Protein AF-A0A1G9FBC7-F1 (afdb_monomer)

Secondary structure (DSSP, 8-state):
----------------------PPP--------------PPPHHHHHHHHHHHHHHHHHHHHHHHHH-GGGHHHHHHHHHHHT---SS----TT---HHHHHHHHHHHHHHHHTTT-HHHHHHHHHHHHHHS-HHHHHHHHHHHTTSHHHHTTTTHHHHHHHHHS--HHHHHHTTSGGGGGS-HHHHHHHHHHHHHHT--GGG-TTGGG--HHHHHHHHHHHHHHHHTTPPPPHHHHTTSPPPP------

Radius of gyration: 29.56 Å; Cα contacts (8 Å, |Δi|>4): 227; chains: 1; bounding box: 72×78×89 Å

Structure (mmCIF, N/CA/C/O backbone):
data_AF-A0A1G9FBC7-F1
#
_entry.id   AF-A0A1G9FBC7-F1
#
loop_
_atom_site.group_PDB
_atom_site.id
_atom_site.type_symbol
_atom_site.label_atom_id
_atom_site.label_alt_id
_atom_site.label_comp_id
_atom_site.label_asym_id
_atom_site.label_entity_id
_atom_site.label_seq_id
_atom_site.pdbx_PDB_ins_code
_atom_site.Cartn_x
_atom_site.Cartn_y
_atom_site.Cartn_z
_atom_site.occupancy
_atom_site.B_iso_or_equiv
_atom_site.auth_seq_id
_atom_site.auth_comp_id
_atom_site.auth_asym_id
_atom_site.auth_atom_id
_atom_site.pdbx_PDB_model_num
ATOM 1 N N . MET A 1 1 ? 29.800 38.522 14.080 1.00 40.62 1 MET A N 1
ATOM 2 C CA . MET A 1 1 ? 30.103 38.412 12.639 1.00 40.62 1 MET A CA 1
ATOM 3 C C . MET A 1 1 ? 28.811 38.047 11.937 1.00 40.62 1 MET A C 1
ATOM 5 O O . MET A 1 1 ? 28.281 36.990 12.235 1.00 40.62 1 MET A O 1
ATOM 9 N N . ASN A 1 2 ? 28.279 38.935 11.104 1.00 33.28 2 ASN A N 1
ATOM 10 C CA . ASN A 1 2 ? 27.259 38.632 10.099 1.00 33.28 2 ASN A CA 1
ATOM 11 C C . ASN A 1 2 ? 27.366 39.743 9.054 1.00 33.28 2 ASN A C 1
ATOM 13 O O . ASN A 1 2 ? 27.408 40.914 9.431 1.00 33.28 2 ASN A O 1
ATOM 17 N N . ALA A 1 3 ? 27.493 39.382 7.782 1.00 38.38 3 ALA A N 1
ATOM 18 C CA . ALA A 1 3 ? 27.728 40.329 6.702 1.00 38.38 3 ALA A CA 1
ATOM 19 C C . ALA A 1 3 ? 27.022 39.864 5.426 1.00 38.38 3 ALA A C 1
ATOM 21 O O . ALA A 1 3 ? 27.187 38.706 5.053 1.00 38.38 3 ALA A O 1
ATOM 22 N N . SER A 1 4 ? 26.354 40.820 4.764 1.00 41.75 4 SER A N 1
ATOM 23 C CA . SER A 1 4 ? 26.041 40.829 3.322 1.00 41.75 4 SER A CA 1
ATOM 24 C C . SER A 1 4 ? 25.030 39.783 2.806 1.00 41.75 4 SER A C 1
ATOM 26 O O . SER A 1 4 ? 24.931 38.691 3.344 1.00 41.75 4 SER A O 1
ATOM 28 N N . ALA A 1 5 ? 24.261 39.997 1.732 1.00 41.78 5 ALA A N 1
ATOM 29 C CA . ALA A 1 5 ? 23.766 41.198 1.027 1.00 41.78 5 ALA A CA 1
ATOM 30 C C . ALA A 1 5 ? 22.577 40.725 0.123 1.00 41.78 5 ALA A C 1
ATOM 32 O O . ALA A 1 5 ? 22.203 39.557 0.210 1.00 41.78 5 ALA A O 1
ATOM 33 N N . GLU A 1 6 ? 21.894 41.492 -0.734 1.00 35.97 6 GLU A N 1
ATOM 34 C CA . GLU A 1 6 ? 22.000 42.894 -1.177 1.00 35.97 6 GLU A CA 1
ATOM 35 C C . GLU A 1 6 ? 20.603 43.398 -1.627 1.00 35.97 6 GLU A C 1
ATOM 37 O O . GLU A 1 6 ? 19.647 42.622 -1.641 1.00 35.97 6 GLU A O 1
ATOM 42 N N . GLY A 1 7 ? 20.462 44.666 -2.034 1.00 32.12 7 GLY A N 1
ATOM 43 C CA . GLY A 1 7 ? 19.240 45.153 -2.690 1.00 32.12 7 GLY A CA 1
ATOM 44 C C . GLY A 1 7 ? 19.325 46.618 -3.115 1.00 32.12 7 GLY A C 1
ATOM 45 O O . GLY A 1 7 ? 19.286 47.502 -2.263 1.00 32.12 7 GLY A O 1
ATOM 46 N N . ASP A 1 8 ? 19.430 46.881 -4.421 1.00 36.41 8 ASP A N 1
ATOM 47 C CA . ASP A 1 8 ? 19.524 48.237 -4.978 1.00 36.41 8 ASP A CA 1
ATOM 48 C C . ASP A 1 8 ? 18.866 48.337 -6.376 1.00 36.41 8 ASP A C 1
ATOM 50 O O . ASP A 1 8 ? 18.851 47.374 -7.140 1.00 36.41 8 ASP A O 1
ATOM 54 N N . ARG A 1 9 ? 18.418 49.559 -6.703 1.00 39.16 9 ARG A N 1
ATOM 55 C CA . ARG A 1 9 ? 17.946 50.104 -8.003 1.00 39.16 9 ARG A CA 1
ATOM 56 C C . ARG A 1 9 ? 16.534 49.696 -8.447 1.00 39.16 9 ARG A C 1
ATOM 58 O O . ARG A 1 9 ? 16.302 48.586 -8.900 1.00 39.16 9 ARG A O 1
ATOM 65 N N . VAL A 1 10 ? 15.505 50.526 -8.224 1.00 37.66 10 VAL A N 1
ATOM 66 C CA . VAL A 1 10 ? 15.235 51.901 -8.739 1.00 37.66 10 VAL A CA 1
ATOM 67 C C . VAL A 1 10 ? 14.849 51.896 -10.219 1.00 37.66 10 VAL A C 1
ATOM 69 O O . VAL A 1 10 ? 15.674 51.640 -11.090 1.00 37.66 10 VAL A O 1
ATOM 72 N N . GLY A 1 11 ? 13.588 52.245 -10.491 1.00 35.38 11 GLY A N 1
ATOM 73 C CA . GLY A 1 11 ? 13.095 52.554 -11.832 1.00 35.38 11 GLY A CA 1
ATOM 74 C C . GLY A 1 11 ? 13.129 54.055 -12.137 1.00 35.38 11 GLY A C 1
ATOM 75 O O . GLY A 1 11 ? 13.204 54.887 -11.232 1.00 35.38 11 GLY A O 1
ATOM 76 N N . HIS A 1 12 ? 13.013 54.401 -13.418 1.00 34.94 12 HIS A N 1
ATOM 77 C CA . HIS A 1 12 ? 12.708 55.758 -13.868 1.00 34.94 12 HIS A CA 1
ATOM 78 C C . HIS A 1 12 ? 11.863 55.709 -15.148 1.00 34.94 12 HIS A C 1
ATOM 80 O O . HIS A 1 12 ? 12.021 54.799 -15.961 1.00 34.94 12 HIS A O 1
ATOM 86 N N . LEU A 1 13 ? 10.948 56.667 -15.287 1.00 34.72 13 LEU A N 1
ATOM 87 C CA . LEU A 1 13 ? 9.962 56.778 -16.365 1.00 34.72 13 LEU A CA 1
ATOM 88 C C . LEU A 1 13 ? 10.255 58.006 -17.242 1.00 34.72 13 LEU A C 1
ATOM 90 O O . LEU A 1 13 ? 10.944 58.925 -16.810 1.00 34.72 13 LEU A O 1
ATOM 94 N N . ASP A 1 14 ? 9.647 58.004 -18.430 1.00 35.38 14 ASP A N 1
ATOM 95 C CA . ASP A 1 14 ? 9.520 59.100 -19.401 1.00 35.38 14 ASP A CA 1
ATOM 96 C C . ASP A 1 14 ? 10.779 59.678 -20.076 1.00 35.38 14 ASP A C 1
ATOM 98 O O . ASP A 1 14 ? 11.642 60.307 -19.462 1.00 35.38 14 ASP A O 1
ATOM 102 N N . LYS A 1 15 ? 10.746 59.669 -21.420 1.00 36.00 15 LYS A N 1
ATOM 103 C CA . LYS A 1 15 ? 10.344 60.875 -22.175 1.00 36.00 15 LYS A CA 1
ATOM 104 C C . LYS A 1 15 ? 9.936 60.586 -23.626 1.00 36.00 15 LYS A C 1
ATOM 106 O O . LYS A 1 15 ? 10.375 59.613 -24.228 1.00 36.00 15 LYS A O 1
ATOM 111 N N . LEU A 1 16 ? 9.080 61.467 -24.147 1.00 35.88 16 LEU A N 1
ATOM 112 C CA . LEU A 1 16 ? 8.529 61.492 -25.507 1.00 35.88 16 LEU A CA 1
ATOM 113 C C . LEU A 1 16 ? 9.296 62.487 -26.396 1.00 35.88 16 LEU A C 1
ATOM 115 O O . LEU A 1 16 ? 9.618 63.568 -25.910 1.00 35.88 16 LEU A O 1
ATOM 119 N N . ASP A 1 17 ? 9.517 62.133 -27.668 1.00 34.03 17 ASP A N 1
ATOM 120 C CA . ASP A 1 17 ? 9.469 62.976 -28.893 1.00 34.03 17 ASP A CA 1
ATOM 121 C C . ASP A 1 17 ? 10.080 62.182 -30.082 1.00 34.03 17 ASP A C 1
ATOM 123 O O . ASP A 1 17 ? 10.886 61.286 -29.843 1.00 34.03 17 ASP A O 1
ATOM 127 N N . THR A 1 18 ? 9.880 62.458 -31.381 1.00 33.94 18 THR A N 1
ATOM 128 C CA . THR A 1 18 ? 8.742 62.955 -32.199 1.00 33.94 18 THR A CA 1
ATOM 129 C C . THR A 1 18 ? 9.195 62.928 -33.681 1.00 33.94 18 THR A C 1
ATOM 131 O O . THR A 1 18 ? 10.368 63.180 -33.949 1.00 33.94 18 THR A O 1
ATOM 134 N N . THR A 1 19 ? 8.282 62.702 -34.649 1.00 34.59 19 THR A N 1
ATOM 135 C CA . THR A 1 19 ? 8.474 62.790 -36.138 1.00 34.59 19 THR A CA 1
ATOM 136 C C . THR A 1 19 ? 9.458 61.789 -36.806 1.00 34.59 19 THR A C 1
ATOM 138 O O . THR A 1 19 ? 10.370 61.308 -36.151 1.00 34.59 19 THR A O 1
ATOM 141 N N . LEU A 1 20 ? 9.352 61.385 -38.091 1.00 39.25 20 LEU A N 1
ATOM 142 C CA . LEU A 1 20 ? 8.603 61.870 -39.281 1.00 39.25 20 LEU A CA 1
ATOM 143 C C . LEU A 1 20 ? 8.477 60.744 -40.362 1.00 39.25 20 LEU A C 1
ATOM 145 O O . LEU A 1 20 ? 9.357 59.893 -40.401 1.00 39.25 20 LEU A O 1
ATOM 149 N N . ASP A 1 21 ? 7.482 60.836 -41.274 1.00 33.25 21 ASP A N 1
ATOM 150 C CA . ASP A 1 21 ? 7.434 60.264 -42.664 1.00 33.25 21 ASP A CA 1
ATOM 151 C C . ASP A 1 21 ? 7.473 58.709 -42.873 1.00 33.25 21 ASP A C 1
ATOM 153 O O . ASP A 1 21 ? 8.050 57.994 -42.066 1.00 33.25 21 ASP A O 1
ATOM 157 N N . THR A 1 22 ? 6.902 58.025 -43.892 1.00 45.22 22 THR A N 1
ATOM 158 C CA . THR A 1 22 ? 6.031 58.287 -45.083 1.00 45.22 22 THR A CA 1
ATOM 159 C C . THR A 1 22 ? 5.280 56.959 -45.429 1.00 45.22 22 THR A C 1
ATOM 161 O O . THR A 1 22 ? 5.829 55.894 -45.135 1.00 45.22 22 THR A O 1
ATOM 164 N N . PRO A 1 23 ? 4.077 56.918 -46.057 1.00 56.78 23 PRO A N 1
ATOM 165 C CA . PRO A 1 23 ? 3.359 55.650 -46.325 1.00 56.78 23 PRO A CA 1
ATOM 166 C C . PRO A 1 23 ? 3.642 54.989 -47.702 1.00 56.78 23 PRO A C 1
ATOM 168 O O . PRO A 1 23 ? 3.889 55.697 -48.679 1.00 56.78 23 PRO A O 1
ATOM 171 N N . PRO A 1 24 ? 3.492 53.650 -47.836 1.00 55.25 24 PRO A N 1
ATOM 172 C CA . PRO A 1 24 ? 3.379 52.941 -49.119 1.00 55.25 24 PRO A CA 1
ATOM 173 C C . PRO A 1 24 ? 1.914 52.564 -49.486 1.00 55.25 24 PRO A C 1
ATOM 175 O O . PRO A 1 24 ? 1.029 52.622 -48.630 1.00 55.25 24 PRO A O 1
ATOM 178 N N . PRO A 1 25 ? 1.622 52.207 -50.757 1.00 49.50 25 PRO A N 1
ATOM 179 C CA . PRO A 1 25 ? 0.270 52.306 -51.322 1.00 49.50 25 PRO A CA 1
ATOM 180 C C . PRO A 1 25 ? -0.593 51.033 -51.263 1.00 49.50 25 PRO A C 1
ATOM 182 O O . PRO A 1 25 ? -0.113 49.906 -51.163 1.00 49.50 25 PRO A O 1
ATOM 185 N N . SER A 1 26 ? -1.899 51.241 -51.454 1.00 48.34 26 SER A N 1
ATOM 186 C CA . SER A 1 26 ? -2.920 50.209 -51.657 1.00 48.34 26 SER A CA 1
ATOM 187 C C . SER A 1 26 ? -2.633 49.323 -52.878 1.00 48.34 26 SER A C 1
ATOM 189 O O . SER A 1 26 ? -2.701 49.787 -54.016 1.00 48.34 26 SER A O 1
ATOM 191 N N . GLY A 1 27 ? -2.395 48.030 -52.650 1.00 38.75 27 GLY A N 1
ATOM 192 C CA . GLY A 1 27 ? -2.294 47.007 -53.695 1.00 38.75 27 GLY A CA 1
ATOM 193 C C . GLY A 1 27 ? -3.449 46.010 -53.618 1.00 38.75 27 GLY A C 1
ATOM 194 O O . GLY A 1 27 ? -3.417 45.083 -52.813 1.00 38.75 27 GLY A O 1
ATOM 195 N N . SER A 1 28 ? -4.470 46.171 -54.462 1.00 47.16 28 SER A N 1
ATOM 196 C CA . SER A 1 28 ? -5.548 45.186 -54.603 1.00 47.16 28 SER A CA 1
ATOM 197 C C . SER A 1 28 ? -5.071 43.983 -55.425 1.00 47.16 28 SER A C 1
ATOM 199 O O . SER A 1 28 ? -4.958 44.075 -56.647 1.00 47.16 28 SER A O 1
ATOM 201 N N . GLY A 1 29 ? -4.820 42.853 -54.765 1.00 38.16 29 GLY A N 1
ATOM 202 C CA . GLY A 1 29 ? -4.437 41.594 -55.406 1.00 38.16 29 GLY A CA 1
ATOM 203 C C . GLY A 1 29 ? -5.243 40.430 -54.848 1.00 38.16 29 GLY A C 1
ATOM 204 O O . GLY A 1 29 ? -4.853 39.821 -53.856 1.00 38.16 29 GLY A O 1
ATOM 205 N N . GLY A 1 30 ? -6.378 40.118 -55.474 1.00 45.19 30 GLY A N 1
ATOM 206 C CA . GLY A 1 30 ? -7.146 38.926 -55.129 1.00 45.19 30 GLY A CA 1
ATOM 207 C C . GLY A 1 30 ? -6.404 37.666 -55.570 1.00 45.19 30 GLY A C 1
ATOM 208 O O . GLY A 1 30 ? -6.184 37.471 -56.761 1.00 45.19 30 GLY A O 1
ATOM 209 N N . SER A 1 31 ? -6.054 36.798 -54.622 1.00 39.81 31 SER A N 1
ATOM 210 C CA . SER A 1 31 ? -5.631 35.428 -54.911 1.00 39.81 31 SER A CA 1
ATOM 211 C C . SER A 1 31 ? -6.227 34.493 -53.867 1.00 39.81 31 SER A C 1
ATOM 213 O O . SER A 1 31 ? -5.876 34.536 -52.688 1.00 39.81 31 SER A O 1
ATOM 215 N N . THR A 1 32 ? -7.186 33.676 -54.296 1.00 45.44 32 THR A N 1
ATOM 216 C CA . THR A 1 32 ? -7.881 32.696 -53.459 1.00 45.44 32 THR A CA 1
ATOM 217 C C . THR A 1 32 ? -6.968 31.507 -53.169 1.00 45.44 32 THR A C 1
ATOM 219 O O . THR A 1 32 ? -7.088 30.451 -53.791 1.00 45.44 32 THR A O 1
ATOM 222 N N . SER A 1 33 ? -6.051 31.670 -52.215 1.00 40.66 33 SER A N 1
ATOM 223 C CA . SER A 1 33 ? -5.324 30.542 -51.633 1.00 40.66 33 SER A CA 1
ATOM 224 C C . SER A 1 33 ? -6.249 29.808 -50.667 1.00 40.66 33 SER A C 1
ATOM 226 O O . SER A 1 33 ? -6.441 30.226 -49.524 1.00 40.66 33 SER A O 1
ATOM 228 N N . ASN A 1 34 ? -6.863 28.727 -51.147 1.00 43.75 34 ASN A N 1
ATOM 229 C CA . ASN A 1 34 ? -7.723 27.864 -50.345 1.00 43.75 34 ASN A CA 1
ATOM 230 C C . ASN A 1 34 ? -6.852 26.956 -49.459 1.00 43.75 34 ASN A C 1
ATOM 232 O O . ASN A 1 34 ? -6.718 25.758 -49.707 1.00 43.75 34 ASN A O 1
ATOM 236 N N . ALA A 1 35 ? -6.194 27.553 -48.462 1.00 42.38 35 ALA A N 1
ATOM 237 C CA . ALA A 1 35 ? -5.466 26.809 -47.446 1.00 42.38 35 ALA A CA 1
ATOM 238 C C . ALA A 1 35 ? -6.453 25.895 -46.697 1.00 42.38 35 ALA A C 1
ATOM 240 O O . ALA A 1 35 ? -7.538 26.359 -46.330 1.00 42.38 35 ALA A O 1
ATOM 241 N N . PRO A 1 36 ? -6.116 24.617 -46.442 1.00 43.31 36 PRO A N 1
ATOM 242 C CA . PRO A 1 36 ? -6.967 23.772 -45.624 1.00 43.31 36 PRO A CA 1
ATOM 243 C C . PRO A 1 36 ? -7.022 24.386 -44.226 1.00 43.31 36 PRO A C 1
ATOM 245 O O . PRO A 1 36 ? -6.015 24.430 -43.518 1.00 43.31 36 PRO A O 1
ATOM 248 N N . VAL A 1 37 ? -8.199 24.877 -43.832 1.00 46.31 37 VAL A N 1
ATOM 249 C CA . VAL A 1 37 ? -8.453 25.310 -42.457 1.00 46.31 37 VAL A CA 1
ATOM 250 C C . VAL A 1 37 ? -8.306 24.069 -41.588 1.00 46.31 37 VAL A C 1
ATOM 252 O O . VAL A 1 37 ? -9.208 23.233 -41.528 1.00 46.31 37 VAL A O 1
ATOM 255 N N . GLY A 1 38 ? -7.131 23.925 -40.972 1.00 46.47 38 GLY A N 1
ATOM 256 C CA . GLY A 1 38 ? -6.816 22.820 -40.082 1.00 46.47 38 GLY A CA 1
ATOM 257 C C . GLY A 1 38 ? -7.845 22.797 -38.966 1.00 46.47 38 GLY A C 1
ATOM 258 O O . GLY A 1 38 ? -7.833 23.661 -38.089 1.00 46.47 38 GLY A O 1
ATOM 259 N N . ARG A 1 39 ? -8.774 21.840 -39.036 1.00 55.78 39 ARG A N 1
ATOM 260 C CA . ARG A 1 39 ? -9.821 21.667 -38.036 1.00 55.78 39 ARG A CA 1
ATOM 261 C C . ARG A 1 39 ? -9.126 21.394 -36.710 1.00 55.78 39 ARG A C 1
ATOM 263 O O . ARG A 1 39 ? -8.554 20.325 -36.531 1.00 55.78 39 ARG A O 1
ATOM 270 N N . ALA A 1 40 ? -9.151 22.370 -35.805 1.00 59.09 40 ALA A N 1
ATOM 271 C CA . ALA A 1 40 ? -8.636 22.175 -34.461 1.00 59.09 40 ALA A CA 1
ATOM 272 C C . ALA A 1 40 ? -9.362 20.968 -33.855 1.00 59.09 40 ALA A C 1
ATOM 274 O O . ALA A 1 40 ? -10.595 20.966 -33.795 1.00 59.09 40 ALA A O 1
ATOM 275 N N . ALA A 1 41 ? -8.593 19.950 -33.460 1.00 63.91 41 ALA A N 1
ATOM 276 C CA . ALA A 1 41 ? -9.125 18.715 -32.898 1.00 63.91 41 ALA A CA 1
ATOM 277 C C . ALA A 1 41 ? -10.115 19.020 -31.763 1.00 63.91 41 ALA A C 1
ATOM 279 O O . ALA A 1 41 ? -9.970 20.017 -31.040 1.00 63.91 41 ALA A O 1
ATOM 280 N N . SER A 1 42 ? -11.135 18.186 -31.593 1.00 74.56 42 SER A N 1
ATOM 281 C CA . SER A 1 42 ? -12.060 18.355 -30.470 1.00 74.56 42 SER A CA 1
ATOM 282 C C . SER A 1 42 ? -11.340 18.153 -29.126 1.00 74.56 42 SER A C 1
ATOM 284 O O . SER A 1 42 ? -10.236 17.609 -29.065 1.00 74.56 42 SER A O 1
ATOM 286 N N . ALA A 1 43 ? -11.934 18.613 -28.019 1.00 68.31 43 ALA A N 1
ATOM 287 C CA . ALA A 1 43 ? -11.346 18.378 -26.698 1.00 68.31 43 ALA A CA 1
ATOM 288 C C . ALA A 1 43 ? -11.223 16.872 -26.398 1.00 68.31 43 ALA A C 1
ATOM 290 O O . ALA A 1 43 ? -10.177 16.444 -25.922 1.00 68.31 43 ALA A O 1
ATOM 291 N N . SER A 1 44 ? -12.236 16.081 -26.766 1.00 65.50 44 SER A N 1
ATOM 292 C CA . SER A 1 44 ? -12.226 14.619 -26.652 1.00 65.50 44 SER A CA 1
ATOM 293 C C . SER A 1 44 ? -11.123 13.980 -27.497 1.00 65.50 44 SER A C 1
ATOM 295 O O . SER A 1 44 ? -10.349 13.188 -26.983 1.00 65.50 44 SER A O 1
ATOM 297 N N . GLU A 1 45 ? -10.985 14.393 -28.758 1.00 64.81 45 GLU A N 1
ATOM 298 C CA . GLU A 1 45 ? -9.964 13.893 -29.694 1.00 64.81 45 GLU A CA 1
ATOM 299 C C . GLU A 1 45 ? -8.533 14.216 -29.230 1.00 64.81 45 GLU A C 1
ATOM 301 O O . GLU A 1 45 ? -7.634 13.396 -29.395 1.00 64.81 45 GLU A O 1
ATOM 306 N N . ARG A 1 46 ? -8.311 15.372 -28.580 1.00 64.19 46 ARG A N 1
ATOM 307 C CA . ARG A 1 46 ? -7.030 15.676 -27.915 1.00 64.19 46 ARG A CA 1
ATOM 308 C C . ARG A 1 46 ? -6.775 14.795 -26.694 1.00 64.19 46 ARG A C 1
ATOM 310 O O . ARG A 1 46 ? -5.653 14.334 -26.534 1.00 64.19 46 ARG A O 1
ATOM 317 N N . VAL A 1 47 ? -7.780 14.575 -25.845 1.00 70.56 47 VAL A N 1
ATOM 318 C CA . VAL A 1 47 ? -7.645 13.695 -24.669 1.00 70.56 47 VAL A CA 1
ATOM 319 C C . VAL A 1 47 ? -7.330 12.268 -25.113 1.00 70.56 47 VAL A C 1
ATOM 321 O O . VAL A 1 47 ? -6.354 11.697 -24.648 1.00 70.56 47 VAL A O 1
ATOM 324 N N . GLU A 1 48 ? -8.078 11.737 -26.079 1.00 68.81 48 GLU A N 1
ATOM 325 C CA . GLU A 1 48 ? -7.884 10.397 -26.640 1.00 68.81 48 GLU A CA 1
ATOM 326 C C . GLU A 1 48 ? -6.513 10.248 -27.325 1.00 68.81 48 GLU A C 1
ATOM 328 O O . GLU A 1 48 ? -5.813 9.262 -27.102 1.00 68.81 48 GLU A O 1
ATOM 333 N N . THR A 1 49 ? -6.069 11.262 -28.082 1.00 64.94 49 THR A N 1
ATOM 334 C CA . THR A 1 49 ? -4.722 11.276 -28.688 1.00 64.94 49 THR A CA 1
ATOM 335 C C . THR A 1 49 ? -3.617 11.289 -27.632 1.00 64.94 49 THR A C 1
ATOM 337 O O . THR A 1 49 ? -2.632 10.567 -27.791 1.00 64.94 49 THR A O 1
ATOM 340 N N . ASN A 1 50 ? -3.774 12.075 -26.561 1.00 76.75 50 ASN A N 1
ATOM 341 C CA . ASN A 1 50 ? -2.816 12.102 -25.457 1.00 76.75 50 ASN A CA 1
ATOM 342 C C . ASN A 1 50 ? -2.771 10.741 -24.759 1.00 76.75 50 ASN A C 1
ATOM 344 O O . ASN A 1 50 ? -1.707 10.143 -24.724 1.00 76.75 50 ASN A O 1
ATOM 348 N N . THR A 1 51 ? -3.913 10.173 -24.353 1.00 81.06 51 THR A N 1
ATOM 349 C CA . THR A 1 51 ? -3.962 8.853 -23.701 1.00 81.06 51 THR A CA 1
ATOM 350 C C . THR A 1 51 ? -3.297 7.754 -24.540 1.00 81.06 51 THR A C 1
ATOM 352 O O . THR A 1 51 ? -2.580 6.921 -23.997 1.00 81.06 51 THR A O 1
ATOM 355 N N . VAL A 1 52 ? -3.455 7.765 -25.869 1.00 78.25 52 VAL A N 1
ATOM 356 C CA . VAL A 1 52 ? -2.769 6.810 -26.764 1.00 78.25 52 VAL A CA 1
ATOM 357 C C . VAL A 1 52 ? -1.253 7.063 -26.858 1.00 78.25 52 VAL A C 1
ATOM 359 O O . VAL A 1 52 ? -0.488 6.121 -27.067 1.00 78.25 52 VAL A O 1
ATOM 362 N N . ALA A 1 53 ? -0.792 8.309 -26.729 1.00 79.31 53 ALA A N 1
ATOM 363 C CA . ALA A 1 53 ? 0.634 8.639 -26.685 1.00 79.31 53 ALA A CA 1
ATOM 364 C C . ALA A 1 53 ? 1.268 8.296 -25.323 1.00 79.31 53 ALA A C 1
ATOM 366 O O . ALA A 1 53 ? 2.372 7.747 -25.285 1.00 79.31 53 ALA A O 1
ATOM 367 N N . ASP A 1 54 ? 0.545 8.558 -24.236 1.00 90.44 54 ASP A N 1
ATOM 368 C CA . ASP A 1 54 ? 0.909 8.249 -22.853 1.00 90.44 54 ASP A C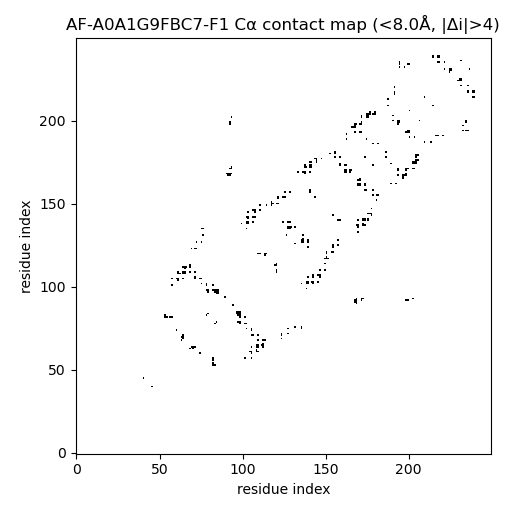A 1
ATOM 369 C C . ASP A 1 54 ? 1.068 6.728 -22.676 1.00 90.44 54 ASP A C 1
ATOM 371 O O . ASP A 1 54 ? 2.098 6.258 -22.190 1.00 90.44 54 ASP A O 1
ATOM 375 N N . GLU A 1 55 ? 0.111 5.946 -23.188 1.00 92.31 55 GLU A N 1
ATOM 376 C CA . GLU A 1 55 ? 0.127 4.477 -23.165 1.00 92.31 55 GLU A CA 1
ATOM 377 C C . GLU A 1 55 ? 1.326 3.895 -23.934 1.00 92.31 55 GLU A C 1
ATOM 379 O O . GLU A 1 55 ? 2.083 3.091 -23.393 1.00 92.31 55 GLU A O 1
ATOM 384 N N . ARG A 1 56 ? 1.593 4.372 -25.161 1.00 93.88 56 ARG A N 1
ATOM 385 C CA . ARG A 1 56 ? 2.782 3.955 -25.937 1.00 93.88 56 ARG A CA 1
ATOM 386 C C . ARG A 1 56 ? 4.099 4.329 -25.257 1.00 93.88 56 ARG A C 1
ATOM 388 O O . ARG A 1 56 ? 5.102 3.639 -25.433 1.00 93.88 56 ARG A O 1
ATOM 395 N N . THR A 1 57 ? 4.115 5.441 -24.524 1.00 95.50 57 THR A N 1
ATOM 396 C CA . THR A 1 57 ? 5.289 5.880 -23.760 1.00 95.50 57 THR A CA 1
ATOM 397 C C . THR A 1 57 ? 5.522 4.954 -22.570 1.00 95.50 57 THR A C 1
ATOM 399 O O . THR A 1 57 ? 6.662 4.557 -22.325 1.00 95.50 57 THR A O 1
ATOM 402 N N . LEU A 1 58 ? 4.451 4.544 -21.886 1.00 96.94 58 LEU A N 1
ATOM 403 C CA . LEU A 1 58 ? 4.504 3.566 -20.805 1.00 96.94 58 LEU A CA 1
ATOM 404 C C . LEU A 1 58 ? 4.959 2.186 -21.296 1.00 96.94 58 LEU A C 1
ATOM 406 O O . LEU A 1 58 ? 5.873 1.619 -20.704 1.00 96.94 58 LEU A O 1
ATOM 410 N N . ASP A 1 59 ? 4.415 1.689 -22.411 1.00 98.06 59 ASP A N 1
ATOM 411 C CA . ASP A 1 59 ? 4.859 0.434 -23.040 1.00 98.06 59 ASP A CA 1
ATOM 412 C C . ASP A 1 59 ? 6.369 0.447 -23.327 1.00 98.06 59 ASP A C 1
ATOM 414 O O . ASP A 1 59 ? 7.086 -0.503 -23.002 1.00 98.06 59 ASP A O 1
ATOM 418 N N . ALA A 1 60 ? 6.877 1.551 -23.886 1.00 98.00 60 ALA A N 1
ATOM 419 C CA . ALA A 1 60 ? 8.300 1.716 -24.168 1.00 98.00 60 ALA A CA 1
ATOM 420 C C . ALA A 1 60 ? 9.161 1.753 -22.892 1.00 98.00 60 ALA A C 1
ATOM 422 O O . ALA A 1 60 ? 10.280 1.245 -22.900 1.00 98.00 60 ALA A O 1
ATOM 423 N N . TRP A 1 61 ? 8.660 2.331 -21.794 1.00 98.38 61 TRP A N 1
ATOM 424 C CA . TRP A 1 61 ? 9.359 2.346 -20.504 1.00 98.38 61 TRP A CA 1
ATOM 425 C C . TRP A 1 61 ? 9.356 0.974 -19.824 1.00 98.38 61 TRP A C 1
ATOM 427 O O . TRP A 1 61 ? 10.377 0.592 -19.256 1.00 98.38 61 TRP A O 1
ATOM 437 N N . CYS A 1 62 ? 8.255 0.220 -19.904 1.00 98.69 62 CYS A N 1
ATOM 438 C CA . CYS A 1 62 ? 8.197 -1.170 -19.444 1.00 98.69 62 CYS A CA 1
ATOM 439 C C . CYS A 1 62 ? 9.234 -2.026 -20.188 1.00 98.69 62 CYS A C 1
ATOM 441 O O . CYS A 1 62 ? 10.078 -2.638 -19.541 1.00 98.69 62 CYS A O 1
ATOM 443 N N . ALA A 1 63 ? 9.267 -1.963 -21.524 1.00 98.62 63 ALA A N 1
ATOM 444 C CA . ALA A 1 63 ? 10.258 -2.678 -22.333 1.00 98.62 63 ALA A CA 1
ATOM 445 C C . ALA A 1 63 ? 11.715 -2.239 -22.049 1.00 98.62 63 ALA A C 1
ATOM 447 O O . ALA A 1 63 ? 12.637 -3.052 -22.119 1.00 98.62 63 ALA A O 1
ATOM 448 N N . GLU A 1 64 ? 11.948 -0.964 -21.708 1.00 98.44 64 GLU A N 1
ATOM 449 C CA . GLU A 1 64 ? 13.274 -0.477 -21.295 1.00 98.44 64 GLU A CA 1
ATOM 450 C C . GLU A 1 64 ? 13.714 -1.081 -19.948 1.00 98.44 64 GLU A C 1
ATOM 452 O O . GLU A 1 64 ? 14.882 -1.429 -19.795 1.00 98.44 64 GLU A O 1
ATOM 457 N N . ILE A 1 65 ? 12.792 -1.234 -18.991 1.00 98.81 65 ILE A N 1
ATOM 458 C CA . ILE A 1 65 ? 13.048 -1.850 -17.675 1.00 98.81 65 ILE A CA 1
ATOM 459 C C . ILE A 1 65 ? 13.225 -3.369 -17.798 1.00 98.81 65 ILE A C 1
ATOM 461 O O . ILE A 1 65 ? 14.093 -3.934 -17.141 1.00 98.81 65 ILE A O 1
ATOM 465 N N . GLU A 1 66 ? 12.453 -4.024 -18.667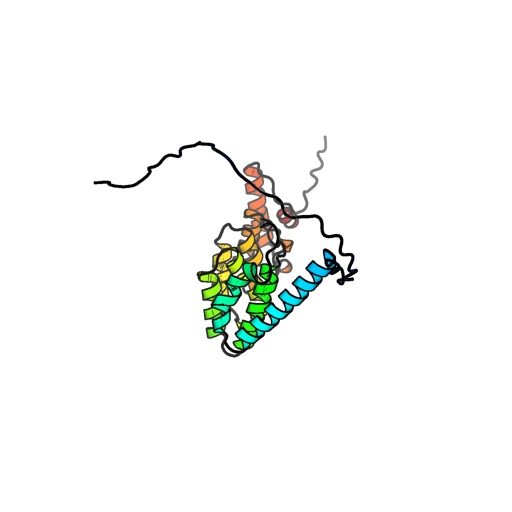 1.00 98.50 66 GLU A N 1
ATOM 466 C CA . GLU A 1 66 ? 12.606 -5.450 -18.986 1.00 98.50 66 GLU A CA 1
ATOM 467 C C . GLU A 1 66 ? 13.988 -5.773 -19.574 1.00 98.50 66 GLU A C 1
ATOM 469 O O . GLU A 1 66 ? 14.550 -6.829 -19.288 1.00 98.50 66 GLU A O 1
ATOM 474 N N . ALA A 1 67 ? 14.559 -4.855 -20.362 1.00 98.31 67 ALA A N 1
ATOM 475 C CA . ALA A 1 67 ? 15.905 -4.991 -20.917 1.00 98.31 67 ALA A CA 1
ATOM 476 C C . ALA A 1 67 ? 17.025 -4.536 -19.958 1.00 98.31 67 ALA A C 1
ATOM 478 O O . ALA A 1 67 ? 18.127 -5.080 -20.008 1.00 98.31 67 ALA A O 1
ATOM 479 N N . GLU A 1 68 ? 16.772 -3.529 -19.117 1.00 98.50 68 GLU A N 1
ATOM 480 C CA . GLU A 1 68 ? 17.733 -2.942 -18.175 1.00 98.50 68 GLU A CA 1
ATOM 481 C C . GLU A 1 68 ? 17.005 -2.533 -16.873 1.00 98.50 68 GLU A C 1
ATOM 483 O O . GLU A 1 68 ? 16.532 -1.395 -16.753 1.00 98.50 68 GLU A O 1
ATOM 488 N N . PRO A 1 69 ? 16.920 -3.430 -15.868 1.00 98.50 69 PRO A N 1
ATOM 489 C CA . PRO A 1 69 ? 16.124 -3.223 -14.653 1.00 98.50 69 PRO A CA 1
ATOM 490 C C . PRO A 1 69 ? 16.413 -1.908 -13.924 1.00 98.50 69 PRO A C 1
ATOM 492 O O . PRO A 1 69 ? 15.496 -1.248 -13.433 1.00 98.50 69 PRO A O 1
ATOM 495 N N . THR A 1 70 ? 17.674 -1.459 -13.931 1.00 98.25 70 THR A N 1
ATOM 496 C CA . THR A 1 70 ? 18.120 -0.228 -13.254 1.00 98.25 70 THR A CA 1
ATOM 497 C C . THR A 1 70 ? 17.442 1.048 -13.774 1.00 98.25 70 THR A C 1
ATOM 499 O O . THR A 1 70 ? 17.462 2.084 -13.101 1.00 98.25 70 THR A O 1
ATOM 502 N N . ARG A 1 71 ? 16.777 1.000 -14.938 1.00 98.56 71 ARG A N 1
ATOM 503 C CA . ARG A 1 71 ? 16.001 2.121 -15.497 1.00 98.56 71 ARG A CA 1
ATOM 504 C C . ARG A 1 71 ? 14.808 2.513 -14.640 1.00 98.56 71 ARG A C 1
ATOM 506 O O . ARG A 1 71 ? 14.439 3.696 -14.654 1.00 98.56 71 ARG A O 1
ATOM 513 N N . ILE A 1 72 ? 14.274 1.590 -13.833 1.00 98.69 72 ILE A N 1
ATOM 514 C CA . ILE A 1 72 ? 13.174 1.864 -12.898 1.00 98.69 72 ILE A CA 1
ATOM 515 C C . ILE A 1 72 ? 13.469 3.090 -12.023 1.00 98.69 72 ILE A C 1
ATOM 517 O O . ILE A 1 72 ? 12.607 3.952 -11.861 1.00 98.69 72 ILE A O 1
ATOM 521 N N . ARG A 1 73 ? 14.728 3.248 -11.592 1.00 98.38 73 ARG A N 1
ATOM 522 C CA . ARG A 1 73 ? 15.230 4.337 -10.737 1.00 98.38 73 ARG A CA 1
ATOM 523 C C . ARG A 1 73 ? 15.003 5.739 -11.315 1.00 98.38 73 ARG A C 1
ATOM 525 O O . ARG A 1 73 ? 14.988 6.713 -10.571 1.00 98.38 73 ARG A O 1
ATOM 532 N N . THR A 1 74 ? 14.829 5.856 -12.634 1.00 98.06 74 THR A N 1
ATOM 533 C CA . THR A 1 74 ? 14.536 7.134 -13.314 1.00 98.06 74 THR A CA 1
ATOM 534 C C . THR A 1 74 ? 13.114 7.213 -13.860 1.00 98.06 74 THR A C 1
ATOM 536 O O . THR A 1 74 ? 12.522 8.292 -13.849 1.00 98.06 74 THR A O 1
ATOM 539 N N . ARG A 1 75 ? 12.535 6.089 -14.303 1.00 98.06 75 ARG A N 1
ATOM 540 C CA . ARG A 1 75 ? 11.170 6.040 -14.851 1.00 98.06 75 ARG A CA 1
ATOM 541 C C . ARG A 1 75 ? 10.103 6.154 -13.763 1.00 98.06 75 ARG A C 1
ATOM 543 O O . ARG A 1 75 ? 9.153 6.917 -13.917 1.00 98.06 75 ARG A O 1
ATOM 550 N N . PHE A 1 76 ? 10.295 5.472 -12.637 1.00 98.25 76 PHE A N 1
ATOM 551 C CA . PHE A 1 76 ? 9.359 5.465 -11.514 1.00 98.25 76 PHE A CA 1
ATOM 552 C C . PHE A 1 76 ? 9.082 6.866 -10.926 1.00 98.25 76 PHE A C 1
ATOM 554 O O . PHE A 1 76 ? 7.905 7.220 -10.811 1.00 98.25 76 PHE A O 1
ATOM 561 N N . PRO A 1 77 ? 10.088 7.719 -10.628 1.00 97.25 77 PRO A N 1
ATOM 562 C CA . PRO A 1 77 ? 9.813 9.086 -10.184 1.00 97.25 77 PRO A CA 1
ATOM 563 C C . PRO A 1 77 ? 9.292 10.002 -11.304 1.00 97.25 77 PRO A C 1
ATOM 565 O O . PRO A 1 77 ? 8.522 10.929 -11.056 1.00 97.25 77 PRO A O 1
ATOM 568 N N . ALA A 1 78 ? 9.652 9.739 -12.565 1.00 96.56 78 ALA A N 1
ATOM 569 C CA . ALA A 1 78 ? 9.219 10.552 -13.703 1.00 96.56 78 ALA A CA 1
ATOM 570 C C . ALA A 1 78 ? 7.737 10.358 -14.093 1.00 96.56 78 ALA A C 1
ATOM 572 O O . ALA A 1 78 ? 7.165 11.249 -14.721 1.00 96.56 78 ALA A O 1
ATOM 573 N N . ALA A 1 79 ? 7.106 9.246 -13.696 1.00 94.31 79 ALA A N 1
ATOM 574 C CA . ALA A 1 79 ? 5.731 8.862 -14.044 1.00 94.31 79 ALA A CA 1
ATOM 575 C C . ALA A 1 79 ? 4.708 10.017 -13.997 1.00 94.31 79 ALA A C 1
ATOM 577 O O . ALA A 1 79 ? 4.036 10.302 -14.991 1.00 94.31 79 ALA A O 1
ATOM 578 N N . ALA A 1 80 ? 4.644 10.733 -12.868 1.00 91.25 80 ALA A N 1
ATOM 579 C CA . ALA A 1 80 ? 3.683 11.817 -12.654 1.00 91.25 80 ALA A CA 1
ATOM 580 C C . ALA A 1 80 ? 3.941 13.069 -13.518 1.00 91.25 80 ALA A C 1
ATOM 582 O O . ALA A 1 80 ? 3.060 13.915 -13.649 1.00 91.25 80 ALA A O 1
ATOM 583 N N . ARG A 1 81 ? 5.150 13.237 -14.067 1.00 91.44 81 ARG A N 1
ATOM 584 C CA . ARG A 1 81 ? 5.523 14.404 -14.881 1.00 91.44 81 ARG A CA 1
ATOM 585 C C . ARG A 1 81 ? 5.408 14.134 -16.379 1.00 91.44 81 ARG A C 1
ATOM 587 O O . ARG A 1 81 ? 5.028 15.042 -17.107 1.00 91.44 81 ARG A O 1
ATOM 594 N N . GLU A 1 82 ? 5.760 12.927 -16.814 1.00 90.19 82 GLU A N 1
ATOM 595 C CA . GLU A 1 82 ? 5.916 12.602 -18.240 1.00 90.19 82 GLU A CA 1
ATOM 596 C C . GLU A 1 82 ? 4.721 11.849 -18.846 1.00 90.19 82 GLU A C 1
ATOM 598 O O . GLU A 1 82 ? 4.529 11.936 -20.052 1.00 90.19 82 GLU A O 1
ATOM 603 N N . ILE A 1 83 ? 3.947 11.100 -18.044 1.00 88.62 83 ILE A N 1
ATOM 604 C CA . ILE A 1 83 ? 2.838 10.254 -18.537 1.00 88.62 83 ILE A CA 1
ATOM 605 C C . ILE A 1 83 ? 1.487 10.753 -18.014 1.00 88.62 83 ILE A C 1
ATOM 607 O O . ILE A 1 83 ? 0.525 10.842 -18.765 1.00 88.62 83 ILE A O 1
ATOM 611 N N . GLY A 1 84 ? 1.387 11.132 -16.737 1.00 81.31 84 GLY A N 1
ATOM 612 C CA . GLY A 1 84 ? 0.161 11.765 -16.256 1.00 81.31 84 GLY A CA 1
ATOM 613 C C . GLY A 1 84 ? 0.089 11.947 -14.750 1.00 81.31 84 GLY A C 1
ATOM 614 O O . GLY A 1 84 ? 0.574 11.119 -13.982 1.00 81.31 84 GLY A O 1
ATOM 615 N N . ARG A 1 85 ? -0.570 13.033 -14.334 1.00 86.06 85 ARG A N 1
ATOM 616 C CA . ARG A 1 85 ? -0.869 13.331 -12.931 1.00 86.06 85 ARG A CA 1
ATOM 617 C C . ARG A 1 85 ? -2.354 13.546 -12.730 1.00 86.06 85 ARG A C 1
ATOM 619 O O . ARG A 1 85 ? -2.989 14.294 -13.472 1.00 86.06 85 ARG A O 1
ATOM 626 N N . THR A 1 86 ? -2.876 12.961 -11.667 1.00 82.75 86 THR A N 1
ATOM 627 C CA . THR A 1 86 ? -4.248 13.167 -11.214 1.00 82.75 86 THR A CA 1
ATOM 628 C C . THR A 1 86 ? -4.446 14.634 -10.805 1.00 82.75 86 THR A C 1
ATOM 630 O O . THR A 1 86 ? -3.697 15.133 -9.957 1.00 82.75 86 THR A O 1
ATOM 633 N N . PRO A 1 87 ? -5.411 15.368 -11.397 1.00 74.19 87 PRO A N 1
ATOM 634 C CA . PRO A 1 87 ? -5.634 16.771 -11.062 1.00 74.19 87 PRO A CA 1
ATOM 635 C C . PRO A 1 87 ? -6.096 16.942 -9.612 1.00 74.19 87 PRO A C 1
ATOM 637 O O . PRO A 1 87 ? -7.202 16.555 -9.245 1.00 74.19 87 PRO A O 1
ATOM 640 N N . GLY A 1 88 ? -5.243 17.569 -8.801 1.00 67.75 88 GLY A N 1
ATOM 641 C CA . GLY A 1 88 ? -5.453 17.709 -7.363 1.00 67.75 88 GLY A CA 1
ATOM 642 C C . GLY A 1 88 ? -5.056 16.445 -6.600 1.00 67.75 88 GLY A C 1
ATOM 643 O O . GLY A 1 88 ? -5.563 15.350 -6.833 1.00 67.75 88 GLY A O 1
ATOM 644 N N . THR A 1 89 ? -4.163 16.595 -5.624 1.00 62.81 89 THR A N 1
ATOM 645 C CA . THR A 1 89 ? -3.829 15.508 -4.703 1.00 62.81 89 THR A CA 1
ATOM 646 C C . THR A 1 89 ? -4.973 15.327 -3.710 1.00 62.81 89 THR A C 1
ATOM 648 O O . THR A 1 89 ? -4.994 15.981 -2.667 1.00 62.81 89 THR A O 1
ATOM 651 N N . SER A 1 90 ? -5.921 14.439 -4.020 1.00 67.44 90 SER A N 1
ATOM 652 C CA . SER A 1 90 ? -6.915 14.003 -3.033 1.00 67.44 90 SER A CA 1
ATOM 653 C C . SER A 1 90 ? -6.201 13.528 -1.762 1.00 67.44 90 SER A C 1
ATOM 655 O O . SER A 1 90 ? -5.206 12.801 -1.849 1.00 67.44 90 SER A O 1
ATOM 657 N N . ALA A 1 91 ? -6.676 13.945 -0.589 1.00 73.94 91 ALA A N 1
ATOM 658 C CA . ALA A 1 91 ? -6.168 13.439 0.686 1.00 73.94 91 ALA A CA 1
ATOM 659 C C . ALA A 1 91 ? -6.743 12.049 1.024 1.00 73.94 91 ALA A C 1
ATOM 661 O O . ALA A 1 91 ? -6.212 11.367 1.899 1.00 73.94 91 ALA A O 1
ATOM 662 N N . GLU A 1 92 ? -7.797 11.628 0.317 1.00 86.50 92 GLU A N 1
ATOM 663 C CA . GLU A 1 92 ? -8.563 10.421 0.621 1.00 86.50 92 GLU A CA 1
ATOM 664 C C . GLU A 1 92 ? -7.716 9.139 0.488 1.00 86.50 92 GLU A C 1
ATOM 666 O O . GLU A 1 92 ? -7.112 8.890 -0.569 1.00 86.50 92 GLU A O 1
ATOM 671 N N . PRO A 1 93 ? -7.686 8.283 1.527 1.00 91.00 93 PRO A N 1
ATOM 672 C CA . PRO A 1 93 ? -7.094 6.953 1.446 1.00 91.00 93 PRO A CA 1
ATOM 673 C C . PRO A 1 93 ? -7.771 6.104 0.368 1.00 91.00 93 PRO A C 1
ATOM 675 O O . PRO A 1 93 ? -8.995 6.093 0.244 1.00 91.00 93 PRO A O 1
ATOM 678 N N . GLY A 1 94 ? -6.973 5.367 -0.404 1.00 89.50 94 GLY A N 1
ATOM 679 C CA . GLY A 1 94 ? -7.484 4.500 -1.472 1.00 89.50 94 GLY A CA 1
ATOM 680 C C . GLY A 1 94 ? -8.022 5.226 -2.711 1.00 89.50 94 GLY A C 1
ATOM 681 O O . GLY A 1 94 ? -8.558 4.559 -3.586 1.00 89.50 94 GLY A O 1
ATOM 682 N N . ALA A 1 95 ? -7.879 6.553 -2.825 1.00 91.19 95 ALA A N 1
ATOM 683 C CA . ALA A 1 95 ? -8.174 7.249 -4.077 1.00 91.19 95 ALA A CA 1
ATOM 684 C C . ALA A 1 95 ? -7.284 6.721 -5.218 1.00 91.19 95 ALA A C 1
ATOM 686 O O . ALA A 1 95 ? -6.059 6.675 -5.067 1.00 91.19 95 ALA A O 1
ATOM 687 N N . GLU A 1 96 ? -7.903 6.352 -6.342 1.00 90.38 96 GLU A N 1
ATOM 688 C CA . GLU A 1 96 ? -7.219 5.976 -7.583 1.00 90.38 96 GLU A CA 1
ATOM 689 C C . GLU A 1 96 ? -6.467 7.173 -8.178 1.00 90.38 96 GLU A C 1
ATOM 691 O O . GLU A 1 96 ? -6.932 8.315 -8.093 1.00 90.38 96 GLU A O 1
ATOM 696 N N . ARG A 1 97 ? -5.298 6.918 -8.780 1.00 90.81 97 ARG A N 1
ATOM 697 C CA . ARG A 1 97 ? -4.483 7.949 -9.435 1.00 90.81 97 ARG A CA 1
ATOM 698 C C . ARG A 1 97 ? -3.822 7.422 -10.695 1.00 90.81 97 ARG A C 1
ATOM 700 O O . ARG A 1 97 ? -3.332 6.293 -10.719 1.00 90.81 97 ARG A O 1
ATOM 707 N N . VAL A 1 98 ? -3.721 8.286 -11.701 1.00 91.12 98 VAL A N 1
ATOM 708 C CA . VAL A 1 98 ? -3.005 8.000 -12.953 1.00 91.12 98 VAL A CA 1
ATOM 709 C C . VAL A 1 98 ? -1.547 7.637 -12.666 1.00 91.12 98 VAL A C 1
ATOM 711 O O . VAL A 1 98 ? -1.070 6.593 -13.104 1.00 91.12 98 VAL A O 1
ATOM 714 N N . GLU A 1 99 ? -0.864 8.441 -11.849 1.00 92.50 99 GLU A N 1
ATOM 715 C CA . GLU A 1 99 ? 0.543 8.240 -11.503 1.00 92.50 99 GLU A CA 1
ATOM 716 C C . GLU A 1 99 ? 0.825 6.933 -10.735 1.00 92.50 99 GLU A C 1
ATOM 718 O O . GLU A 1 99 ? 1.956 6.446 -10.775 1.00 92.50 99 GLU A O 1
ATOM 723 N N . ASP A 1 100 ? -0.181 6.335 -10.083 1.00 95.31 100 ASP A N 1
ATOM 724 C CA . ASP A 1 100 ? -0.051 5.007 -9.473 1.00 95.31 100 ASP A CA 1
ATOM 725 C C . ASP A 1 100 ? -0.121 3.914 -10.531 1.00 95.31 100 ASP A C 1
ATOM 727 O O . ASP A 1 100 ? 0.751 3.055 -10.565 1.00 95.31 100 ASP A O 1
ATOM 731 N N . GLY A 1 101 ? -1.124 3.954 -11.417 1.00 95.06 101 GLY A N 1
ATOM 732 C CA . GLY A 1 101 ? -1.291 2.954 -12.477 1.00 95.06 101 GLY A CA 1
ATOM 733 C C . GLY A 1 101 ? -0.049 2.842 -13.363 1.00 95.06 101 GLY A C 1
ATOM 734 O O . GLY A 1 101 ? 0.400 1.737 -13.668 1.00 95.06 101 GLY A O 1
ATOM 735 N N . VAL A 1 102 ? 0.571 3.986 -13.676 1.00 97.06 102 VAL A N 1
ATOM 736 C CA . VAL A 1 102 ? 1.876 4.054 -14.349 1.00 97.06 102 VAL A CA 1
ATOM 737 C C . VAL A 1 102 ? 2.949 3.329 -13.530 1.00 97.06 102 VAL A C 1
ATOM 739 O O . VAL A 1 102 ? 3.583 2.399 -14.021 1.00 97.06 102 VAL A O 1
ATOM 742 N N . ARG A 1 103 ? 3.144 3.714 -12.264 1.00 98.12 103 ARG A N 1
ATOM 743 C CA . ARG A 1 103 ? 4.184 3.155 -11.384 1.00 98.12 103 ARG A CA 1
ATOM 744 C C . ARG A 1 103 ? 4.009 1.661 -11.096 1.00 98.12 103 ARG A C 1
ATOM 746 O O . ARG A 1 103 ? 5.007 0.947 -11.051 1.00 98.12 103 ARG A O 1
ATOM 753 N N . LEU A 1 104 ? 2.774 1.179 -10.967 1.00 98.12 104 LEU A N 1
ATOM 754 C CA . LEU A 1 104 ? 2.444 -0.240 -10.813 1.00 98.12 104 LEU A CA 1
ATOM 755 C C . LEU A 1 104 ? 2.845 -1.038 -12.060 1.00 98.12 104 LEU A C 1
ATOM 757 O O . LEU A 1 104 ? 3.516 -2.057 -11.935 1.00 98.12 104 LEU A O 1
ATOM 761 N N . ARG A 1 105 ? 2.549 -0.536 -13.268 1.00 98.25 105 ARG A N 1
ATOM 762 C CA . ARG A 1 105 ? 3.008 -1.171 -14.517 1.00 98.25 105 ARG A CA 1
ATOM 763 C C . ARG A 1 105 ? 4.533 -1.212 -14.644 1.00 98.25 105 ARG A C 1
ATOM 765 O O . ARG A 1 105 ? 5.074 -2.215 -15.103 1.00 98.25 105 ARG A O 1
ATOM 772 N N . LEU A 1 106 ? 5.234 -0.167 -14.198 1.00 98.69 106 LEU A N 1
ATOM 773 C CA . LEU A 1 106 ? 6.702 -0.160 -14.163 1.00 98.69 106 LEU A CA 1
ATOM 774 C C . LEU A 1 106 ? 7.262 -1.171 -13.136 1.00 98.69 106 LEU A C 1
ATOM 776 O O . LEU A 1 106 ? 8.259 -1.830 -13.422 1.00 98.69 106 LEU A O 1
ATOM 780 N N . LEU A 1 107 ? 6.614 -1.344 -11.975 1.00 98.62 107 LEU A N 1
ATOM 781 C CA . LEU A 1 107 ? 6.978 -2.374 -10.986 1.00 98.62 107 LEU A CA 1
ATOM 782 C C . LEU A 1 107 ? 6.687 -3.798 -11.474 1.00 98.62 107 LEU A C 1
ATOM 784 O O . LEU A 1 107 ? 7.480 -4.696 -11.205 1.00 98.62 107 LEU A O 1
ATOM 788 N N . ALA A 1 108 ? 5.602 -4.011 -12.220 1.00 98.56 108 ALA A N 1
ATOM 789 C CA . ALA A 1 108 ? 5.310 -5.301 -12.840 1.00 98.56 108 ALA A CA 1
ATOM 790 C C . ALA A 1 108 ? 6.374 -5.680 -13.890 1.00 98.56 108 ALA A C 1
ATOM 792 O O . ALA A 1 108 ? 6.850 -6.814 -13.892 1.00 98.56 108 ALA A O 1
ATOM 793 N N . ALA A 1 109 ? 6.812 -4.720 -14.718 1.00 98.75 109 ALA A N 1
ATOM 794 C CA . ALA A 1 109 ? 7.925 -4.905 -15.656 1.00 98.75 109 ALA A CA 1
ATOM 795 C C . ALA A 1 109 ? 9.245 -5.230 -14.930 1.00 98.75 109 ALA A C 1
ATOM 797 O O . ALA A 1 109 ? 9.934 -6.181 -15.299 1.00 98.75 109 ALA A O 1
ATOM 798 N N . LEU A 1 110 ? 9.565 -4.510 -13.844 1.00 98.81 110 LEU A N 1
ATOM 799 C CA . LEU A 1 110 ? 10.721 -4.809 -12.987 1.00 98.81 110 LEU A CA 1
ATOM 800 C C . LEU A 1 110 ? 10.648 -6.229 -12.398 1.00 98.81 110 LEU A C 1
ATOM 802 O O . LEU A 1 110 ? 11.635 -6.963 -12.430 1.00 98.81 110 LEU A O 1
ATOM 806 N N . GLY A 1 111 ? 9.481 -6.620 -11.878 1.00 98.44 111 GLY A N 1
ATOM 807 C CA . GLY A 1 111 ? 9.232 -7.957 -11.342 1.00 98.44 111 GLY A CA 1
ATOM 808 C C . GLY A 1 111 ? 9.442 -9.045 -12.393 1.00 98.44 111 GLY A C 1
ATOM 809 O O . GLY A 1 111 ? 10.130 -10.023 -12.121 1.00 98.44 111 GLY A O 1
ATOM 810 N N . GLY A 1 112 ? 8.930 -8.850 -13.612 1.00 98.25 112 GLY A N 1
ATOM 811 C CA . GLY A 1 112 ? 9.166 -9.756 -14.739 1.00 98.25 112 GLY A CA 1
ATOM 812 C C . GLY A 1 112 ? 10.649 -9.883 -15.102 1.00 98.25 112 GLY A C 1
ATOM 813 O O . GLY A 1 112 ? 11.147 -10.996 -15.264 1.00 98.25 112 GLY A O 1
ATOM 814 N N . ALA A 1 113 ? 11.369 -8.759 -15.159 1.00 98.44 113 ALA A N 1
ATOM 815 C CA . ALA A 1 113 ? 12.796 -8.717 -15.482 1.00 98.44 113 ALA A CA 1
ATOM 816 C C . ALA A 1 113 ? 13.676 -9.424 -14.434 1.00 98.44 113 ALA A C 1
ATOM 818 O O . ALA A 1 113 ? 14.678 -10.052 -14.775 1.00 98.44 113 ALA A O 1
ATOM 819 N N . LEU A 1 114 ? 13.289 -9.337 -13.156 1.00 98.44 114 LEU A N 1
ATOM 820 C CA . LEU A 1 114 ? 14.021 -9.881 -12.008 1.00 98.44 114 LEU A CA 1
ATOM 821 C C . LEU A 1 114 ? 13.358 -11.131 -11.398 1.00 98.44 114 LEU A C 1
ATOM 823 O O . LEU A 1 114 ? 13.691 -11.523 -10.284 1.00 98.44 114 LEU A O 1
ATOM 827 N N . ALA A 1 115 ? 12.462 -11.810 -12.122 1.00 96.56 115 ALA A N 1
ATOM 828 C CA . ALA A 1 115 ? 11.706 -12.959 -11.605 1.00 96.56 115 ALA A CA 1
ATOM 829 C C . ALA A 1 115 ? 12.583 -14.148 -11.150 1.00 96.56 115 ALA A C 1
ATOM 831 O O . ALA A 1 115 ? 12.136 -14.985 -10.368 1.00 96.56 115 ALA A O 1
ATOM 832 N N . GLY A 1 116 ? 13.826 -14.234 -11.641 1.00 96.81 116 GLY A N 1
ATOM 833 C CA . GLY A 1 116 ? 14.828 -15.218 -11.214 1.00 96.81 116 GLY A CA 1
ATOM 834 C C . GLY A 1 116 ? 15.791 -14.739 -10.118 1.00 96.81 116 GLY A C 1
ATOM 835 O O . GLY A 1 116 ? 16.609 -15.537 -9.665 1.00 96.81 116 GLY A O 1
ATOM 836 N N . ASP A 1 117 ? 15.715 -13.471 -9.703 1.00 98.19 117 ASP A N 1
ATOM 837 C CA . ASP A 1 117 ? 16.597 -12.849 -8.707 1.00 98.19 117 ASP A CA 1
ATOM 838 C C . ASP A 1 117 ? 15.775 -12.019 -7.692 1.00 98.19 117 ASP A C 1
ATOM 840 O O . ASP A 1 117 ? 15.658 -10.791 -7.801 1.00 98.19 117 ASP A O 1
ATOM 844 N N . PRO A 1 118 ? 15.171 -12.684 -6.688 1.00 97.81 118 PRO A N 1
ATOM 845 C CA . PRO A 1 118 ? 14.329 -12.022 -5.694 1.00 97.81 118 PRO A CA 1
ATOM 846 C C . PRO A 1 118 ? 15.122 -11.095 -4.760 1.00 97.81 118 PRO A C 1
ATOM 848 O O . PRO A 1 118 ? 14.532 -10.215 -4.131 1.00 97.81 118 PRO A O 1
ATOM 851 N N . ASP A 1 119 ? 16.444 -11.270 -4.660 1.00 98.31 119 ASP A N 1
ATOM 852 C CA . ASP A 1 119 ? 17.307 -10.41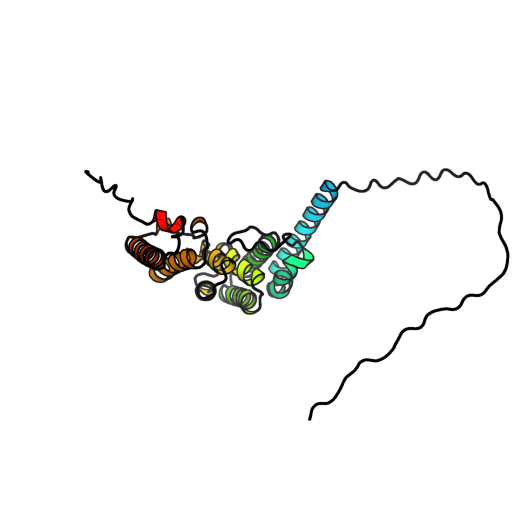4 -3.847 1.00 98.31 119 ASP A CA 1
ATOM 853 C C . ASP A 1 119 ? 17.595 -9.096 -4.590 1.00 98.31 119 ASP A C 1
ATOM 855 O O . ASP A 1 119 ? 17.461 -8.023 -3.996 1.00 98.31 119 ASP A O 1
ATOM 859 N N . ALA A 1 120 ? 17.868 -9.138 -5.902 1.00 98.44 120 ALA A N 1
ATOM 860 C CA . ALA A 1 120 ? 17.956 -7.939 -6.739 1.00 98.44 120 ALA A CA 1
ATOM 861 C C . ALA A 1 120 ? 16.616 -7.188 -6.834 1.00 98.44 120 ALA A C 1
ATOM 863 O O . ALA A 1 120 ? 16.593 -5.964 -6.684 1.00 98.44 120 ALA A O 1
ATOM 864 N N . LEU A 1 121 ? 15.495 -7.905 -7.011 1.00 98.81 121 LEU A N 1
ATOM 865 C CA . LEU A 1 121 ? 14.155 -7.299 -6.995 1.00 98.81 121 LEU A CA 1
ATOM 866 C C . LEU A 1 121 ? 13.892 -6.583 -5.666 1.00 98.81 121 LEU A C 1
ATOM 868 O O . LEU A 1 121 ? 13.409 -5.451 -5.652 1.00 98.81 121 LEU A O 1
ATOM 872 N N . SER A 1 122 ? 14.260 -7.221 -4.551 1.00 98.69 122 SER A N 1
ATOM 873 C CA . SER A 1 122 ? 14.163 -6.614 -3.229 1.00 98.69 122 SER A CA 1
ATOM 874 C C . SER A 1 122 ? 14.982 -5.327 -3.135 1.00 98.69 122 SER A C 1
ATOM 876 O O . SER A 1 122 ? 14.443 -4.323 -2.679 1.00 98.69 122 SER A O 1
ATOM 878 N N . ILE A 1 123 ? 16.241 -5.316 -3.588 1.00 98.75 123 ILE A N 1
ATOM 879 C CA . ILE A 1 123 ? 17.106 -4.122 -3.544 1.00 98.75 123 ILE A CA 1
ATOM 880 C C . ILE A 1 123 ? 16.462 -2.936 -4.276 1.00 98.75 123 ILE A C 1
ATOM 882 O O . ILE A 1 123 ? 16.325 -1.868 -3.681 1.00 98.75 123 ILE A O 1
ATOM 886 N N . GLU A 1 124 ? 16.005 -3.117 -5.520 1.00 98.75 124 GLU A N 1
ATOM 887 C CA . GLU A 1 124 ? 15.368 -2.031 -6.283 1.00 98.75 124 GLU A CA 1
ATOM 888 C C . GLU A 1 124 ? 14.074 -1.540 -5.609 1.00 98.75 124 GLU A C 1
ATOM 890 O O . GLU A 1 124 ? 13.865 -0.335 -5.473 1.00 98.75 124 GLU A O 1
ATOM 895 N N . VAL A 1 125 ? 13.222 -2.449 -5.120 1.00 98.81 125 VAL A N 1
ATOM 896 C CA . VAL A 1 125 ? 11.975 -2.096 -4.411 1.00 98.81 125 VAL A CA 1
ATOM 897 C C . VAL A 1 125 ? 12.253 -1.311 -3.121 1.00 98.81 125 VAL A C 1
ATOM 899 O O . VAL A 1 125 ? 11.558 -0.331 -2.833 1.00 98.81 125 VAL A O 1
ATOM 902 N N . HIS A 1 126 ? 13.291 -1.685 -2.367 1.00 98.81 126 HIS A N 1
ATOM 903 C CA . HIS A 1 126 ? 13.702 -0.964 -1.161 1.00 98.81 126 HIS A CA 1
ATOM 904 C C . HIS A 1 126 ? 14.291 0.408 -1.483 1.00 98.81 126 HIS A C 1
ATOM 906 O O . HIS A 1 126 ? 13.967 1.366 -0.784 1.00 98.81 126 HIS A O 1
ATOM 912 N N . ASP A 1 127 ? 15.110 0.540 -2.529 1.00 98.81 127 ASP A N 1
ATOM 913 C CA . ASP A 1 127 ? 15.674 1.831 -2.936 1.00 98.81 127 ASP A CA 1
ATOM 914 C C . ASP A 1 127 ? 14.572 2.797 -3.409 1.00 98.81 127 ASP A C 1
ATOM 916 O O . ASP A 1 127 ? 14.540 3.952 -2.971 1.00 98.81 127 ASP A O 1
ATOM 920 N N . LEU A 1 128 ? 13.608 2.323 -4.210 1.00 98.75 128 LEU A N 1
ATOM 921 C CA . LEU A 1 128 ? 12.441 3.113 -4.628 1.00 98.75 128 LEU A CA 1
ATOM 922 C C . LEU A 1 128 ? 11.615 3.604 -3.430 1.00 98.75 128 LEU A C 1
ATOM 924 O O . LEU A 1 128 ? 11.195 4.760 -3.402 1.00 98.75 128 LEU A O 1
ATOM 928 N N . TYR A 1 129 ? 11.406 2.761 -2.415 1.00 98.75 129 TYR A N 1
ATOM 929 C CA . TYR A 1 129 ? 10.693 3.157 -1.198 1.00 98.75 129 TYR A CA 1
ATOM 930 C C . TYR A 1 129 ? 11.524 4.087 -0.299 1.00 98.75 129 TYR A C 1
ATOM 932 O O . TYR A 1 129 ? 11.007 5.039 0.284 1.00 98.75 129 TYR A O 1
ATOM 940 N N . ARG A 1 130 ? 12.825 3.825 -0.157 1.00 98.38 130 ARG A N 1
ATOM 941 C CA . ARG A 1 130 ? 13.716 4.556 0.753 1.00 98.38 130 ARG A CA 1
ATOM 942 C C . ARG A 1 130 ? 13.987 5.981 0.285 1.00 98.38 130 ARG A C 1
ATOM 944 O O . ARG A 1 130 ? 14.091 6.877 1.124 1.00 98.38 130 ARG A O 1
ATOM 951 N N . PHE A 1 131 ? 14.152 6.172 -1.021 1.00 98.00 131 PHE A N 1
ATOM 952 C CA . PHE A 1 131 ? 14.516 7.458 -1.616 1.00 98.00 131 PHE A CA 1
ATOM 953 C C . PHE A 1 131 ? 13.337 8.193 -2.265 1.00 98.00 131 PHE A C 1
ATOM 955 O O . PHE A 1 131 ? 13.482 9.374 -2.581 1.00 98.00 131 PHE A O 1
ATOM 962 N N . GLY A 1 132 ? 12.193 7.526 -2.441 1.00 97.44 132 GLY A N 1
ATOM 963 C CA . GLY A 1 132 ? 10.992 8.119 -3.022 1.00 97.44 132 GLY A CA 1
ATOM 964 C C . GLY A 1 132 ? 10.224 9.054 -2.083 1.00 97.44 132 GLY A C 1
ATOM 965 O O . GLY A 1 132 ? 10.300 8.960 -0.852 1.00 97.44 132 GLY A O 1
ATOM 966 N N . ASP A 1 133 ? 9.439 9.948 -2.681 1.00 95.69 133 ASP A N 1
ATOM 967 C CA . ASP A 1 133 ? 8.474 10.785 -1.966 1.00 95.69 133 ASP A CA 1
ATOM 968 C C . ASP A 1 133 ? 7.261 9.982 -1.437 1.00 95.69 133 ASP A C 1
ATOM 970 O O . ASP A 1 133 ? 7.181 8.757 -1.547 1.00 95.69 133 ASP A O 1
ATOM 974 N N . ALA A 1 134 ? 6.301 10.657 -0.801 1.00 94.50 134 ALA A N 1
ATOM 975 C CA . ALA A 1 134 ? 5.141 9.983 -0.214 1.00 94.50 134 ALA A CA 1
ATOM 976 C C . ALA A 1 134 ? 4.188 9.357 -1.255 1.00 94.50 134 ALA A C 1
ATOM 978 O O . ALA A 1 134 ? 3.516 8.374 -0.939 1.00 94.50 134 ALA A O 1
ATOM 979 N N . ASP A 1 135 ? 4.122 9.892 -2.476 1.00 94.19 135 ASP A N 1
ATOM 980 C CA . ASP A 1 135 ? 3.294 9.345 -3.555 1.00 94.19 135 ASP A CA 1
ATOM 981 C C . ASP A 1 135 ? 4.019 8.154 -4.221 1.00 94.19 135 ASP A C 1
ATOM 983 O O . ASP A 1 135 ? 3.399 7.142 -4.544 1.00 94.19 135 ASP A O 1
ATOM 987 N N . GLU A 1 136 ? 5.346 8.225 -4.340 1.00 97.44 136 GLU A N 1
ATOM 988 C CA . GLU A 1 136 ? 6.225 7.148 -4.818 1.00 97.44 136 GLU A CA 1
ATOM 989 C C . GLU A 1 136 ? 6.242 5.952 -3.862 1.00 97.44 136 GLU A C 1
ATOM 991 O O . GLU A 1 136 ? 5.965 4.825 -4.276 1.00 97.44 136 GLU A O 1
ATOM 996 N N . ARG A 1 137 ? 6.454 6.194 -2.563 1.00 98.38 137 ARG A N 1
ATOM 997 C CA . ARG A 1 137 ? 6.350 5.174 -1.506 1.00 98.38 137 ARG A CA 1
ATOM 998 C C . ARG A 1 137 ? 4.985 4.504 -1.484 1.00 98.38 137 ARG A C 1
ATOM 1000 O O . ARG A 1 137 ? 4.898 3.292 -1.294 1.00 98.38 137 ARG A O 1
ATOM 1007 N N . ARG A 1 138 ? 3.916 5.276 -1.703 1.00 97.25 138 ARG A N 1
ATOM 1008 C CA . ARG A 1 138 ? 2.558 4.737 -1.800 1.00 97.25 138 ARG A CA 1
ATOM 1009 C C . ARG A 1 138 ? 2.406 3.808 -3.002 1.00 97.25 138 ARG A C 1
ATOM 1011 O O . ARG A 1 138 ? 1.836 2.732 -2.847 1.00 97.25 138 ARG A O 1
ATOM 1018 N N . ALA A 1 139 ? 2.927 4.192 -4.164 1.00 97.75 139 ALA A N 1
ATOM 1019 C CA . ALA A 1 139 ? 2.891 3.350 -5.353 1.00 97.75 139 ALA A CA 1
ATOM 1020 C C . ALA A 1 139 ? 3.722 2.062 -5.191 1.00 97.75 139 ALA A C 1
ATOM 1022 O O . ALA A 1 139 ? 3.283 1.015 -5.657 1.00 97.75 139 ALA A O 1
ATOM 1023 N N . VAL A 1 140 ? 4.854 2.096 -4.469 1.00 98.75 140 VAL A N 1
ATOM 1024 C CA . VAL A 1 140 ? 5.592 0.869 -4.106 1.00 98.75 140 VAL A CA 1
ATOM 1025 C C . VAL A 1 140 ? 4.711 -0.071 -3.282 1.00 98.75 140 VAL A C 1
ATOM 1027 O O . VAL A 1 140 ? 4.535 -1.220 -3.674 1.00 98.75 140 VAL A O 1
ATOM 1030 N N . LEU A 1 141 ? 4.104 0.415 -2.193 1.00 98.69 141 LEU A N 1
ATOM 1031 C CA . LEU A 1 141 ? 3.242 -0.396 -1.319 1.00 98.69 141 LEU A CA 1
ATOM 1032 C C . LEU A 1 141 ? 2.046 -1.008 -2.069 1.00 98.69 141 LEU A C 1
ATOM 1034 O O . LEU A 1 141 ? 1.762 -2.190 -1.898 1.00 98.69 141 LEU A O 1
ATOM 1038 N N . LEU A 1 142 ? 1.387 -0.227 -2.934 1.00 98.25 142 LEU A N 1
ATOM 1039 C CA . LEU A 1 142 ? 0.313 -0.716 -3.809 1.00 98.25 142 LEU A CA 1
ATOM 1040 C C . LEU A 1 142 ? 0.811 -1.792 -4.792 1.00 98.25 142 LEU A C 1
ATOM 1042 O O . LEU A 1 142 ? 0.101 -2.761 -5.055 1.00 98.25 142 LEU A O 1
ATOM 1046 N N . GLY A 1 143 ? 2.025 -1.632 -5.325 1.00 98.06 143 GLY A N 1
ATOM 1047 C CA . GLY A 1 143 ? 2.643 -2.568 -6.265 1.00 98.06 143 GLY A CA 1
ATOM 1048 C C . GLY A 1 143 ? 3.116 -3.882 -5.641 1.00 98.06 143 GLY A C 1
ATOM 1049 O O . GLY A 1 143 ? 3.163 -4.883 -6.353 1.00 98.06 143 GLY A O 1
ATOM 1050 N N . LEU A 1 144 ? 3.401 -3.930 -4.330 1.00 98.38 144 LEU A N 1
ATOM 1051 C CA . LEU A 1 144 ? 3.870 -5.152 -3.651 1.00 98.38 144 LEU A CA 1
ATOM 1052 C C . LEU A 1 144 ? 2.932 -6.349 -3.865 1.00 98.38 144 LEU A C 1
ATOM 1054 O O . LEU A 1 144 ? 3.412 -7.465 -4.028 1.00 98.38 144 LEU A O 1
ATOM 1058 N N . GLY A 1 145 ? 1.614 -6.120 -3.929 1.00 96.38 145 GLY A N 1
ATOM 1059 C CA . GLY A 1 145 ? 0.626 -7.171 -4.203 1.00 96.38 145 GLY A CA 1
ATOM 1060 C C . GLY A 1 145 ? 0.719 -7.783 -5.608 1.00 96.38 145 GLY A C 1
ATOM 1061 O O . GLY A 1 145 ? 0.330 -8.924 -5.804 1.00 96.38 145 GLY A O 1
ATOM 1062 N N . GLN A 1 146 ? 1.263 -7.065 -6.595 1.00 96.75 146 GLN A N 1
ATOM 1063 C CA . GLN A 1 146 ? 1.422 -7.576 -7.967 1.00 96.75 146 GLN A CA 1
ATOM 1064 C C . GLN A 1 146 ? 2.682 -8.434 -8.143 1.00 96.75 146 GLN A C 1
ATOM 1066 O O . GLN A 1 146 ? 2.747 -9.253 -9.056 1.00 96.75 146 GLN A O 1
ATOM 1071 N N . ILE A 1 147 ? 3.679 -8.242 -7.276 1.00 97.75 147 ILE A N 1
ATOM 1072 C CA . ILE A 1 147 ? 4.967 -8.952 -7.294 1.00 97.75 147 ILE A CA 1
ATOM 1073 C C . ILE A 1 147 ? 5.123 -9.891 -6.088 1.00 97.75 147 ILE A C 1
ATOM 1075 O O . ILE A 1 147 ? 6.233 -10.326 -5.779 1.00 97.75 147 ILE A O 1
ATOM 1079 N N . GLU A 1 148 ? 4.026 -10.194 -5.387 1.00 97.50 148 GLU A N 1
ATOM 1080 C CA . GLU A 1 148 ? 4.058 -10.788 -4.048 1.00 97.50 148 GLU A CA 1
ATOM 1081 C C . GLU A 1 148 ? 4.685 -12.192 -4.011 1.00 97.50 148 GLU A C 1
ATOM 1083 O O . GLU A 1 148 ? 5.423 -12.521 -3.076 1.00 97.50 148 GLU A O 1
ATOM 1088 N N . ASP A 1 149 ? 4.468 -12.987 -5.059 1.00 97.62 149 ASP A N 1
ATOM 1089 C CA . ASP A 1 149 ? 5.070 -14.315 -5.234 1.00 97.62 149 ASP A CA 1
ATOM 1090 C C . ASP A 1 149 ? 6.550 -14.256 -5.649 1.00 97.62 149 ASP A C 1
ATOM 1092 O O . ASP A 1 149 ? 7.307 -15.190 -5.390 1.00 97.62 149 ASP A O 1
ATOM 1096 N N . LEU A 1 150 ? 6.979 -13.154 -6.277 1.00 97.94 150 LEU A N 1
ATOM 1097 C CA . LEU A 1 150 ? 8.353 -12.958 -6.753 1.00 97.94 150 LEU A CA 1
ATOM 1098 C C . LEU A 1 150 ? 9.269 -12.477 -5.623 1.00 97.94 150 LEU A C 1
ATOM 1100 O O . LEU A 1 150 ? 10.390 -12.955 -5.481 1.00 97.94 150 LEU A O 1
ATOM 1104 N N . ILE A 1 151 ? 8.795 -11.534 -4.804 1.00 97.62 151 ILE A N 1
ATOM 1105 C CA . ILE A 1 151 ? 9.583 -10.932 -3.718 1.00 97.62 151 ILE A CA 1
ATOM 1106 C C . ILE A 1 151 ? 9.522 -11.751 -2.411 1.00 97.62 151 ILE A C 1
ATOM 1108 O O . ILE A 1 151 ? 10.450 -11.700 -1.594 1.00 97.62 151 ILE A O 1
ATOM 1112 N N . GLY A 1 152 ? 8.473 -12.560 -2.220 1.00 97.56 152 GLY A N 1
ATOM 1113 C CA . GLY A 1 152 ? 8.254 -13.340 -0.999 1.00 97.56 152 GLY A CA 1
ATOM 1114 C C . GLY A 1 152 ? 7.983 -12.432 0.202 1.00 97.56 152 GLY A C 1
ATOM 1115 O O . GLY A 1 152 ? 7.202 -11.496 0.091 1.00 97.56 152 GLY A O 1
ATOM 1116 N N . ASP A 1 153 ? 8.635 -12.687 1.339 1.00 97.75 153 ASP A N 1
ATOM 1117 C CA . ASP A 1 153 ? 8.496 -11.867 2.557 1.00 97.75 153 ASP A CA 1
ATOM 1118 C C . ASP A 1 153 ? 9.481 -10.684 2.620 1.00 97.75 153 ASP A C 1
ATOM 1120 O O . ASP A 1 153 ? 9.477 -9.916 3.584 1.00 97.75 153 ASP A O 1
ATOM 1124 N N . ARG A 1 154 ? 10.346 -10.517 1.608 1.00 98.38 154 ARG A N 1
ATOM 1125 C CA . ARG A 1 154 ? 11.513 -9.618 1.679 1.00 98.38 154 ARG A CA 1
ATOM 1126 C C . ARG A 1 154 ? 11.175 -8.142 1.881 1.00 98.38 154 ARG A C 1
ATOM 1128 O O . ARG A 1 154 ? 12.016 -7.434 2.407 1.00 98.38 154 ARG A O 1
ATOM 1135 N N . ALA A 1 155 ? 9.979 -7.697 1.493 1.00 98.31 155 ALA A N 1
ATOM 1136 C CA . ALA A 1 155 ? 9.504 -6.317 1.651 1.00 98.31 155 ALA A CA 1
ATOM 1137 C C . ALA A 1 155 ? 8.487 -6.134 2.802 1.00 98.31 155 ALA A C 1
ATOM 1139 O O . ALA A 1 155 ? 7.745 -5.149 2.843 1.00 98.31 155 ALA A O 1
ATOM 1140 N N . LEU A 1 156 ? 8.377 -7.100 3.727 1.00 98.44 156 LEU A N 1
ATOM 1141 C CA . LEU A 1 156 ? 7.453 -7.011 4.870 1.00 98.44 156 LEU A CA 1
ATOM 1142 C C . LEU A 1 156 ? 7.846 -5.899 5.864 1.00 98.44 156 LEU A C 1
ATOM 1144 O O . LEU A 1 156 ? 6.990 -5.309 6.527 1.00 98.44 156 LEU A O 1
ATOM 1148 N N . ASP A 1 157 ? 9.128 -5.551 5.936 1.00 98.69 157 ASP A N 1
ATOM 1149 C CA . ASP A 1 157 ? 9.626 -4.406 6.697 1.00 98.69 157 ASP A CA 1
ATOM 1150 C C . ASP A 1 157 ? 9.104 -3.062 6.147 1.00 98.69 157 ASP A C 1
ATOM 1152 O O . ASP A 1 157 ? 8.771 -2.181 6.940 1.00 98.69 157 ASP A O 1
ATOM 1156 N N . LEU A 1 158 ? 8.928 -2.926 4.825 1.00 98.75 158 LEU A N 1
ATOM 1157 C CA . LEU A 1 158 ? 8.339 -1.737 4.193 1.00 98.75 158 LEU A CA 1
ATOM 1158 C C . LEU A 1 158 ? 6.876 -1.536 4.621 1.00 98.75 158 LEU A C 1
ATOM 1160 O O . LEU A 1 158 ? 6.459 -0.410 4.903 1.00 98.75 158 LEU A O 1
ATOM 1164 N N . VAL A 1 159 ? 6.112 -2.628 4.758 1.00 98.69 159 VAL A N 1
ATOM 1165 C CA . VAL A 1 159 ? 4.759 -2.610 5.348 1.00 98.69 159 VAL A CA 1
ATOM 1166 C C . VAL A 1 159 ? 4.825 -2.155 6.809 1.00 98.69 159 VAL A C 1
ATOM 1168 O O . VAL A 1 159 ? 4.086 -1.259 7.220 1.00 98.69 159 VAL A O 1
ATOM 1171 N N . HIS A 1 160 ? 5.742 -2.716 7.603 1.00 98.69 160 HIS A N 1
ATOM 1172 C CA . HIS A 1 160 ? 5.921 -2.324 9.004 1.00 98.69 160 HIS A CA 1
ATOM 1173 C C . HIS A 1 160 ? 6.400 -0.873 9.195 1.00 98.69 160 HIS A C 1
ATOM 1175 O O . HIS A 1 160 ? 6.080 -0.270 10.225 1.00 98.69 160 HIS A O 1
ATOM 1181 N N . ASP A 1 161 ? 7.153 -0.301 8.254 1.00 98.62 161 ASP A N 1
ATOM 1182 C CA . ASP A 1 161 ? 7.520 1.118 8.253 1.00 98.62 161 ASP A CA 1
ATOM 1183 C C . ASP A 1 161 ? 6.312 1.999 7.906 1.00 98.62 161 ASP A C 1
ATOM 1185 O O . ASP A 1 161 ? 5.989 2.929 8.647 1.00 98.62 161 ASP A O 1
ATOM 1189 N N . ALA A 1 162 ? 5.565 1.656 6.853 1.00 98.25 162 ALA A N 1
ATOM 1190 C CA . ALA A 1 162 ? 4.353 2.376 6.465 1.00 98.25 162 ALA A CA 1
ATOM 1191 C C . ALA A 1 162 ? 3.324 2.449 7.610 1.00 98.25 162 ALA A C 1
ATOM 1193 O O . ALA A 1 162 ? 2.776 3.520 7.889 1.00 98.25 162 ALA A O 1
ATOM 1194 N N . LEU A 1 163 ? 3.131 1.345 8.342 1.00 98.25 163 LEU A N 1
ATOM 1195 C CA . LEU A 1 163 ? 2.244 1.261 9.510 1.00 98.25 163 LEU A CA 1
ATOM 1196 C C . LEU A 1 163 ? 2.722 2.084 10.723 1.00 98.25 163 LEU A C 1
ATOM 1198 O O . LEU A 1 163 ? 1.902 2.468 11.564 1.00 98.25 163 LEU A O 1
ATOM 1202 N N . ARG A 1 164 ? 4.021 2.405 10.817 1.00 97.19 164 ARG A N 1
ATOM 1203 C CA . ARG A 1 164 ? 4.559 3.334 11.831 1.00 97.19 164 ARG A CA 1
ATOM 1204 C C . ARG A 1 164 ? 4.260 4.799 11.513 1.00 97.19 164 ARG A C 1
ATOM 1206 O O . ARG A 1 164 ? 4.237 5.616 12.435 1.00 97.19 164 ARG A O 1
ATOM 1213 N N . THR A 1 165 ? 4.002 5.146 10.251 1.00 94.88 165 THR A N 1
ATOM 1214 C CA . THR A 1 165 ? 3.650 6.521 9.857 1.00 94.88 165 THR A CA 1
ATOM 1215 C C . THR A 1 165 ? 2.265 6.933 10.373 1.00 94.88 165 THR A C 1
ATOM 1217 O O . THR A 1 165 ? 1.489 6.113 10.860 1.00 94.88 165 THR A O 1
ATOM 1220 N N . ASN A 1 166 ? 1.929 8.220 10.270 1.00 95.00 166 ASN A N 1
ATOM 1221 C CA . ASN A 1 166 ? 0.557 8.718 10.429 1.00 95.00 166 ASN A CA 1
ATOM 1222 C C . ASN A 1 166 ? -0.033 9.206 9.091 1.00 95.00 166 ASN A C 1
ATOM 1224 O O . ASN A 1 166 ? -1.011 9.943 9.120 1.00 95.00 166 ASN A O 1
ATOM 1228 N N . ASP A 1 167 ? 0.547 8.836 7.940 1.00 95.69 167 ASP A N 1
ATOM 1229 C CA . ASP A 1 167 ? -0.017 9.178 6.627 1.00 95.69 167 ASP A CA 1
ATOM 1230 C C . ASP A 1 167 ? -1.095 8.139 6.259 1.00 95.69 167 ASP A C 1
ATOM 1232 O O . ASP A 1 167 ? -0.753 6.982 5.981 1.00 95.69 167 ASP A O 1
ATOM 1236 N N . PRO A 1 168 ? -2.391 8.506 6.232 1.00 96.25 168 PRO A N 1
ATOM 1237 C CA . PRO A 1 168 ? -3.469 7.565 5.932 1.00 96.25 168 PRO A CA 1
ATOM 1238 C C . PRO A 1 168 ? -3.336 6.936 4.537 1.00 96.25 168 PRO A C 1
ATOM 1240 O O . PRO A 1 168 ? -3.797 5.820 4.305 1.00 96.25 168 PRO A O 1
ATOM 1243 N N . ARG A 1 169 ? -2.672 7.624 3.601 1.00 95.88 169 ARG A N 1
ATOM 1244 C CA . ARG A 1 169 ? -2.486 7.170 2.220 1.00 95.88 169 ARG A CA 1
ATOM 1245 C C . ARG A 1 169 ? -1.459 6.034 2.153 1.00 95.88 169 ARG A C 1
ATOM 1247 O O . ARG A 1 169 ? -1.674 5.080 1.407 1.00 95.88 169 ARG A O 1
ATOM 1254 N N . LEU A 1 170 ? -0.387 6.108 2.953 1.00 97.50 170 LEU A N 1
ATOM 1255 C CA . LEU A 1 170 ? 0.602 5.029 3.094 1.00 97.50 170 LEU A CA 1
ATOM 1256 C C . LEU A 1 170 ? 0.032 3.846 3.882 1.00 97.50 170 LEU A C 1
ATOM 1258 O O . LEU A 1 170 ? 0.183 2.709 3.446 1.00 97.50 170 LEU A O 1
ATOM 1262 N N . VAL A 1 171 ? -0.670 4.101 4.993 1.00 98.31 171 VAL A N 1
ATOM 1263 C CA . VAL A 1 171 ? -1.304 3.041 5.803 1.00 98.31 171 VAL A CA 1
ATOM 1264 C C . VAL A 1 171 ? -2.314 2.237 4.976 1.00 98.31 171 VAL A C 1
ATOM 1266 O O . VAL A 1 171 ? -2.307 1.013 5.048 1.00 98.31 171 VAL A O 1
ATOM 1269 N N . ALA A 1 172 ? -3.136 2.894 4.151 1.00 97.81 172 ALA A N 1
ATOM 1270 C CA . ALA A 1 172 ? -4.071 2.200 3.263 1.00 97.81 172 ALA A CA 1
ATOM 1271 C C . ALA A 1 172 ? -3.365 1.356 2.191 1.00 97.81 172 ALA A C 1
ATOM 1273 O O . ALA A 1 172 ? -3.749 0.214 1.964 1.00 97.81 172 ALA A O 1
ATOM 1274 N N . ALA A 1 173 ? -2.322 1.892 1.549 1.00 97.94 173 ALA A N 1
ATOM 1275 C CA . ALA A 1 173 ? -1.576 1.160 0.526 1.00 97.94 173 ALA A CA 1
ATOM 1276 C C . ALA A 1 173 ? -0.819 -0.053 1.089 1.00 97.94 173 ALA A C 1
ATOM 1278 O O . ALA A 1 173 ? -0.761 -1.095 0.443 1.00 97.94 173 ALA A O 1
ATOM 1279 N N . ALA A 1 174 ? -0.290 0.060 2.309 1.00 98.38 174 ALA A N 1
ATOM 1280 C CA . ALA A 1 174 ? 0.403 -1.024 3.000 1.00 98.38 174 ALA A CA 1
ATOM 1281 C C . ALA A 1 174 ? -0.501 -2.216 3.356 1.00 98.38 174 ALA A C 1
ATOM 1283 O O . ALA A 1 174 ? 0.018 -3.274 3.700 1.00 98.38 174 ALA A O 1
ATOM 1284 N N . LEU A 1 175 ? -1.829 -2.052 3.295 1.00 98.12 175 LEU A N 1
ATOM 1285 C CA . LEU A 1 175 ? -2.818 -3.054 3.701 1.00 98.12 175 LEU A CA 1
ATOM 1286 C C . LEU A 1 175 ? -3.593 -3.685 2.532 1.00 98.12 175 LEU A C 1
ATOM 1288 O O . LEU A 1 175 ? -4.647 -4.283 2.745 1.00 98.12 175 LEU A O 1
ATOM 1292 N N . GLY A 1 176 ? -3.034 -3.613 1.317 1.00 95.75 176 GLY A N 1
ATOM 1293 C CA . GLY A 1 176 ? -3.432 -4.450 0.176 1.00 95.75 176 GLY A CA 1
ATOM 1294 C C . GLY A 1 176 ? -3.054 -5.935 0.344 1.00 95.75 176 GLY A C 1
ATOM 1295 O O . GLY A 1 176 ? -2.685 -6.371 1.433 1.00 95.75 176 GLY A O 1
ATOM 1296 N N . THR A 1 177 ? -3.122 -6.734 -0.732 1.00 95.81 177 THR A N 1
ATOM 1297 C CA . THR A 1 177 ? -2.980 -8.213 -0.665 1.00 95.81 177 THR A CA 1
ATOM 1298 C C . THR A 1 177 ? -1.688 -8.690 -0.002 1.00 95.81 177 THR A C 1
ATOM 1300 O O . THR A 1 177 ? -1.719 -9.648 0.771 1.00 95.81 177 THR A O 1
ATOM 1303 N N . TYR A 1 178 ? -0.581 -7.971 -0.203 1.00 97.88 178 TYR A N 1
ATOM 1304 C CA . TYR A 1 178 ? 0.721 -8.281 0.392 1.00 97.88 178 TYR A CA 1
ATOM 1305 C C . TYR A 1 178 ? 0.697 -8.315 1.938 1.00 97.88 178 TYR A C 1
ATOM 1307 O O . TYR A 1 178 ? 1.445 -9.074 2.555 1.00 97.88 178 TYR A O 1
ATOM 1315 N N . ALA A 1 179 ? -0.223 -7.582 2.582 1.00 96.75 179 ALA A N 1
ATOM 1316 C CA . ALA A 1 179 ? -0.420 -7.599 4.036 1.00 96.75 179 ALA A CA 1
ATOM 1317 C C . ALA A 1 179 ? -0.943 -8.936 4.590 1.00 96.75 179 ALA A C 1
ATOM 1319 O O . ALA A 1 179 ? -0.950 -9.133 5.805 1.00 96.75 179 ALA A O 1
ATOM 1320 N N . SER A 1 180 ? -1.330 -9.879 3.724 1.00 96.12 180 SER A N 1
ATOM 1321 C CA . SER A 1 180 ? -1.580 -11.279 4.089 1.00 96.12 180 SER A CA 1
ATOM 1322 C C . SER A 1 180 ? -0.409 -11.916 4.854 1.00 96.12 180 SER A C 1
ATOM 1324 O O . SER A 1 180 ? -0.657 -12.725 5.748 1.00 96.12 180 SER A O 1
ATOM 1326 N N . ARG A 1 181 ? 0.833 -11.487 4.566 1.00 97.00 181 ARG A N 1
ATOM 1327 C CA . ARG A 1 181 ? 2.092 -11.919 5.209 1.00 97.00 181 ARG A CA 1
ATOM 1328 C C . ARG A 1 181 ? 2.286 -11.404 6.639 1.00 97.00 181 ARG A C 1
ATOM 1330 O O . ARG A 1 181 ? 3.186 -11.871 7.330 1.00 97.00 181 ARG A O 1
ATOM 1337 N N . LEU A 1 182 ? 1.465 -10.460 7.107 1.00 98.12 182 LEU A N 1
ATOM 1338 C CA . LEU A 1 182 ? 1.483 -10.054 8.512 1.00 98.12 182 LEU A CA 1
ATOM 1339 C C . LEU A 1 182 ? 0.979 -11.200 9.401 1.00 98.12 182 LEU A C 1
ATOM 1341 O O . LEU A 1 182 ? -0.078 -11.794 9.146 1.00 98.12 182 LEU A O 1
ATOM 1345 N N . ASP A 1 183 ? 1.701 -11.444 10.498 1.00 97.38 183 ASP A N 1
ATOM 1346 C CA . ASP A 1 183 ? 1.182 -12.254 11.596 1.00 97.38 183 ASP A CA 1
ATOM 1347 C C . ASP A 1 183 ? -0.103 -11.631 12.168 1.00 97.38 183 ASP A C 1
ATOM 1349 O O . ASP A 1 183 ? -0.362 -10.429 12.028 1.00 97.38 183 ASP A O 1
ATOM 1353 N N . ASP A 1 184 ? -0.934 -12.447 12.819 1.00 97.56 184 ASP A N 1
ATOM 1354 C CA . ASP A 1 184 ? -2.240 -11.983 13.286 1.00 97.56 184 ASP A CA 1
ATOM 1355 C C . ASP A 1 184 ? -2.131 -10.825 14.294 1.00 97.56 184 ASP A C 1
ATOM 1357 O O . ASP A 1 184 ? -3.033 -9.992 14.380 1.00 97.56 184 ASP A O 1
ATOM 1361 N N . ALA A 1 185 ? -1.074 -10.750 15.109 1.00 97.62 185 ALA A N 1
ATOM 1362 C CA . ALA A 1 185 ? -0.926 -9.682 16.097 1.00 97.62 185 ALA A CA 1
ATOM 1363 C C . ALA A 1 185 ? -0.598 -8.348 15.410 1.00 97.62 185 ALA A C 1
ATOM 1365 O O . ALA A 1 185 ? -1.238 -7.332 15.699 1.00 97.62 185 ALA A O 1
ATOM 1366 N N . ALA A 1 186 ? 0.330 -8.361 14.452 1.00 98.06 186 ALA A N 1
ATOM 1367 C CA . ALA A 1 186 ? 0.656 -7.209 13.622 1.00 98.06 186 ALA A CA 1
ATOM 1368 C C . ALA A 1 186 ? -0.545 -6.759 12.771 1.00 98.06 186 ALA A C 1
ATOM 1370 O O . ALA A 1 186 ? -0.839 -5.562 12.717 1.00 98.06 186 ALA A O 1
ATOM 1371 N N . TRP A 1 187 ? -1.285 -7.698 12.172 1.00 98.50 187 TRP A N 1
ATOM 1372 C CA . TRP A 1 187 ? -2.477 -7.395 11.375 1.00 98.50 187 TRP A CA 1
ATOM 1373 C C . TRP A 1 187 ? -3.602 -6.771 12.223 1.00 98.50 187 TRP A C 1
ATOM 1375 O O . TRP A 1 187 ? -4.132 -5.722 11.853 1.00 98.50 187 TRP A O 1
ATOM 1385 N N . ARG A 1 188 ? -3.906 -7.306 13.420 1.00 98.44 188 ARG A N 1
ATOM 1386 C CA . ARG A 1 188 ? -4.892 -6.693 14.342 1.00 98.44 188 ARG A CA 1
ATOM 1387 C C . ARG A 1 188 ? -4.511 -5.262 14.742 1.00 98.44 188 ARG A C 1
ATOM 1389 O O . ARG A 1 188 ? -5.369 -4.378 14.775 1.00 98.44 188 ARG A O 1
ATOM 1396 N N . GLN A 1 189 ? -3.230 -5.014 15.023 1.00 98.31 189 GLN A N 1
ATOM 1397 C CA . GLN A 1 189 ? -2.732 -3.666 15.329 1.00 98.31 189 GLN A CA 1
ATOM 1398 C C . GLN A 1 189 ? -2.830 -2.726 14.117 1.00 98.31 189 GLN A C 1
ATOM 1400 O O . GLN A 1 189 ? -3.151 -1.548 14.279 1.00 98.31 189 GLN A O 1
ATOM 1405 N N . ALA A 1 190 ? -2.633 -3.235 12.899 1.00 98.38 190 ALA A N 1
ATOM 1406 C CA . ALA A 1 190 ? -2.824 -2.467 11.672 1.00 98.38 190 ALA A CA 1
ATOM 1407 C C . ALA A 1 190 ? -4.300 -2.090 11.424 1.00 98.38 190 ALA A C 1
ATOM 1409 O O . ALA A 1 190 ? -4.587 -0.957 11.028 1.00 98.38 190 ALA A O 1
ATOM 1410 N N . VAL A 1 191 ? -5.251 -2.979 11.736 1.00 98.31 191 VAL A N 1
ATOM 1411 C CA . VAL A 1 191 ? -6.693 -2.667 11.688 1.00 98.31 191 VAL A CA 1
ATOM 1412 C C . VAL A 1 191 ? -7.062 -1.577 12.705 1.00 98.31 191 VAL A C 1
ATOM 1414 O O . VAL A 1 191 ? -7.733 -0.607 12.345 1.00 98.31 191 VAL A O 1
ATOM 1417 N N . LEU A 1 192 ? -6.570 -1.654 13.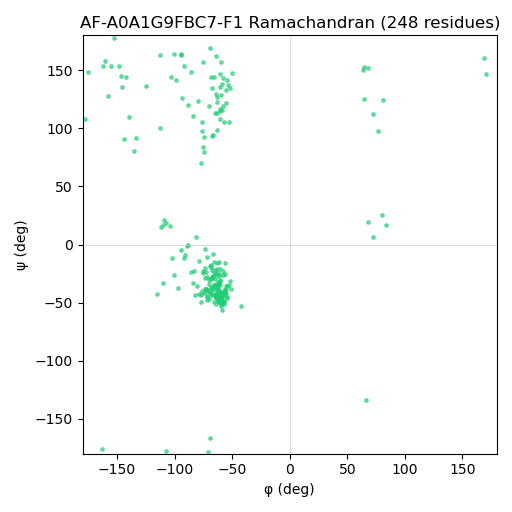951 1.00 98.06 192 LEU A N 1
ATOM 1418 C CA . LEU A 1 192 ? -6.741 -0.559 14.923 1.00 98.06 192 LEU A CA 1
ATOM 1419 C C . LEU A 1 192 ? -6.120 0.755 14.433 1.00 98.06 192 LEU A C 1
ATOM 1421 O O . LEU A 1 192 ? -6.727 1.819 14.570 1.00 98.06 192 LEU A O 1
ATOM 1425 N N . LYS A 1 193 ? -4.921 0.692 13.843 1.00 98.00 193 LYS A N 1
ATOM 1426 C CA . LYS A 1 193 ? -4.243 1.857 13.271 1.00 98.00 193 LYS A CA 1
ATOM 1427 C C . LYS A 1 193 ? -5.109 2.522 12.204 1.00 98.00 193 LYS A C 1
ATOM 1429 O O . LYS A 1 193 ? -5.237 3.743 12.245 1.00 98.00 193 LYS A O 1
ATOM 1434 N N . CYS A 1 194 ? -5.755 1.755 11.323 1.00 98.06 194 CYS A N 1
ATOM 1435 C CA . CYS A 1 194 ? -6.685 2.287 10.323 1.00 98.06 194 CYS A CA 1
ATOM 1436 C C . CYS A 1 194 ? -7.833 3.079 10.956 1.00 98.06 194 CYS A C 1
ATOM 1438 O O . CYS A 1 194 ? -8.054 4.234 10.589 1.00 98.06 194 CYS A O 1
ATOM 1440 N N . LEU A 1 195 ? -8.497 2.506 11.967 1.00 97.19 195 LEU A N 1
ATOM 1441 C CA . LEU A 1 195 ? -9.571 3.173 12.713 1.00 97.19 195 LEU A CA 1
ATOM 1442 C C . LEU A 1 195 ? -9.107 4.454 13.423 1.00 97.19 195 LEU A C 1
ATOM 1444 O O . LEU A 1 195 ? -9.903 5.380 13.591 1.00 97.19 195 LEU A O 1
ATOM 1448 N N . PHE A 1 196 ? -7.840 4.512 13.843 1.00 95.62 196 PHE A N 1
ATOM 1449 C CA . PHE A 1 196 ? -7.235 5.691 14.464 1.00 95.62 196 PHE A CA 1
ATOM 1450 C C . PHE A 1 196 ? -6.873 6.789 13.449 1.00 95.62 196 PHE A C 1
ATOM 1452 O O . PHE A 1 196 ? -7.143 7.960 13.718 1.00 95.62 196 PHE A O 1
ATOM 1459 N N . VAL A 1 197 ? -6.278 6.440 12.297 1.00 95.75 197 VAL A N 1
ATOM 1460 C CA . VAL A 1 197 ? -5.857 7.417 11.265 1.00 95.75 197 VAL A CA 1
ATOM 1461 C C . VAL A 1 197 ? -6.935 7.742 10.221 1.00 95.75 197 VAL A C 1
ATOM 1463 O O . VAL A 1 197 ? -6.697 8.570 9.347 1.00 95.75 197 VAL A O 1
ATOM 1466 N N . GLY A 1 198 ? -8.114 7.119 10.297 1.00 94.81 198 GLY A N 1
ATOM 1467 C CA . GLY A 1 198 ? -9.224 7.364 9.369 1.00 94.81 198 GLY A CA 1
ATOM 1468 C C . GLY A 1 198 ? -9.101 6.644 8.022 1.00 94.81 198 GLY A C 1
ATOM 1469 O O . GLY A 1 198 ? -9.673 7.101 7.037 1.00 94.81 198 GLY A O 1
ATOM 1470 N N . VAL A 1 199 ? -8.370 5.526 7.959 1.00 97.25 199 VAL A N 1
ATOM 1471 C CA . VAL A 1 199 ? -8.356 4.651 6.775 1.00 97.25 199 VAL A CA 1
ATOM 1472 C C . VAL A 1 199 ? -9.608 3.769 6.788 1.00 97.25 199 VAL A C 1
ATOM 1474 O O . VAL A 1 199 ? -9.803 3.041 7.765 1.00 97.25 199 VAL A O 1
ATOM 1477 N N . PRO A 1 200 ? -10.442 3.787 5.730 1.00 96.00 200 PRO A N 1
ATOM 1478 C CA . PRO A 1 200 ? -11.609 2.918 5.650 1.00 96.00 200 PRO A CA 1
ATOM 1479 C C . PRO A 1 200 ? -11.219 1.439 5.605 1.00 96.00 200 PRO A C 1
ATOM 1481 O O . PRO A 1 200 ? -10.430 1.028 4.751 1.00 96.00 200 PRO A O 1
ATOM 1484 N N . LEU A 1 201 ? -11.823 0.617 6.462 1.00 97.06 201 LEU A N 1
ATOM 1485 C CA . LEU A 1 201 ? -11.479 -0.801 6.590 1.00 97.06 201 LEU A CA 1
ATOM 1486 C C . LEU A 1 201 ? -11.791 -1.611 5.326 1.00 97.06 201 LEU A C 1
ATOM 1488 O O . LEU A 1 201 ? -11.123 -2.605 5.078 1.00 97.06 201 LEU A O 1
ATOM 1492 N N . ARG A 1 202 ? -12.699 -1.146 4.456 1.00 95.56 202 ARG A N 1
ATOM 1493 C CA . ARG A 1 202 ? -12.929 -1.740 3.120 1.00 95.56 202 ARG A CA 1
ATOM 1494 C C . ARG A 1 202 ? -11.677 -1.811 2.223 1.00 95.56 202 ARG A C 1
ATOM 1496 O O . ARG A 1 202 ? -11.726 -2.474 1.196 1.00 95.56 202 ARG A O 1
ATOM 1503 N N . LEU A 1 203 ? -10.611 -1.078 2.561 1.00 95.81 203 LEU A N 1
ATOM 1504 C CA . LEU A 1 203 ? -9.325 -1.093 1.855 1.00 95.81 203 LEU A CA 1
ATOM 1505 C C . LEU A 1 203 ? -8.342 -2.132 2.423 1.00 95.81 203 LEU A C 1
ATOM 1507 O O . LEU A 1 203 ? -7.288 -2.341 1.834 1.00 95.81 203 LEU A O 1
ATOM 1511 N N . VAL A 1 204 ? -8.660 -2.752 3.564 1.00 97.25 204 VAL A N 1
ATOM 1512 C CA . VAL A 1 204 ? -7.797 -3.720 4.248 1.00 97.25 204 VAL A CA 1
ATOM 1513 C C . VAL A 1 204 ? -8.075 -5.123 3.716 1.00 97.25 204 VAL A C 1
ATOM 1515 O O . VAL A 1 204 ? -9.186 -5.640 3.841 1.00 97.25 204 VAL A O 1
ATOM 1518 N N . ALA A 1 205 ? -7.054 -5.763 3.154 1.00 96.44 205 ALA A N 1
ATOM 1519 C CA . ALA A 1 205 ? -7.112 -7.167 2.778 1.00 96.44 205 ALA A CA 1
ATOM 1520 C C . ALA A 1 205 ? -7.174 -8.075 4.022 1.00 96.44 205 ALA A C 1
ATOM 1522 O O . ALA A 1 205 ? -6.529 -7.818 5.045 1.00 96.44 205 ALA A O 1
ATOM 1523 N N . GLY A 1 206 ? -7.927 -9.171 3.917 1.00 94.44 206 GLY A N 1
ATOM 1524 C CA . GLY A 1 206 ? -7.994 -10.195 4.957 1.00 94.44 206 GLY A CA 1
ATOM 1525 C C . GLY A 1 206 ? -8.976 -9.919 6.098 1.00 94.44 206 GLY A C 1
ATOM 1526 O O . GLY A 1 206 ? -8.839 -10.546 7.145 1.00 94.44 206 GLY A O 1
ATOM 1527 N N . LEU A 1 207 ? -9.940 -8.994 5.961 1.00 95.44 207 LEU A N 1
ATOM 1528 C CA . LEU A 1 207 ? -10.912 -8.686 7.029 1.00 95.44 207 LEU A CA 1
ATOM 1529 C C . LEU A 1 207 ? -11.711 -9.905 7.519 1.00 95.44 207 LEU A C 1
ATOM 1531 O O . LEU A 1 207 ? -12.149 -9.926 8.667 1.00 95.44 207 LEU A O 1
ATOM 1535 N N . GLU A 1 208 ? -11.871 -10.935 6.695 1.00 94.06 208 GLU A N 1
ATOM 1536 C CA . GLU A 1 208 ? -12.465 -12.218 7.070 1.00 94.06 208 GLU A CA 1
ATOM 1537 C C . GLU A 1 208 ? -11.662 -12.991 8.136 1.00 94.06 208 GLU A C 1
ATOM 1539 O O . GLU A 1 208 ? -12.223 -13.862 8.800 1.00 94.06 208 GLU A O 1
ATOM 1544 N N . ARG A 1 209 ? -10.388 -12.631 8.376 1.00 94.69 209 ARG A N 1
ATOM 1545 C CA . ARG A 1 209 ? -9.557 -13.114 9.500 1.00 94.69 209 ARG A CA 1
ATOM 1546 C C . ARG A 1 209 ? -9.958 -12.508 10.855 1.00 94.69 209 ARG A C 1
ATOM 1548 O O . ARG A 1 209 ? -9.362 -12.860 11.870 1.00 94.69 209 ARG A O 1
ATOM 1555 N N . ALA A 1 210 ? -10.924 -11.584 10.901 1.00 96.25 210 ALA A N 1
ATOM 1556 C CA . ALA A 1 210 ? -11.321 -10.893 12.126 1.00 96.25 210 ALA A CA 1
ATOM 1557 C C . ALA A 1 210 ? -11.837 -11.848 13.219 1.00 96.25 210 ALA A C 1
ATOM 1559 O O . ALA A 1 210 ? -12.916 -12.442 13.114 1.00 96.25 210 ALA A O 1
ATOM 1560 N N . ASP A 1 211 ? -11.102 -11.919 14.324 1.00 97.00 211 ASP A N 1
ATOM 1561 C CA . ASP A 1 211 ? -11.365 -12.802 15.455 1.00 97.00 211 ASP A CA 1
ATOM 1562 C C . ASP A 1 211 ? -11.893 -12.056 16.695 1.00 97.00 211 ASP A C 1
ATOM 1564 O O . ASP A 1 211 ? -12.156 -10.849 16.672 1.00 97.00 211 ASP A O 1
ATOM 1568 N N . ASP A 1 212 ? -12.103 -12.794 17.788 1.00 97.25 212 ASP A N 1
ATOM 1569 C CA . ASP A 1 212 ? -12.640 -12.231 19.031 1.00 97.25 212 ASP A CA 1
ATOM 1570 C C . ASP A 1 212 ? -11.658 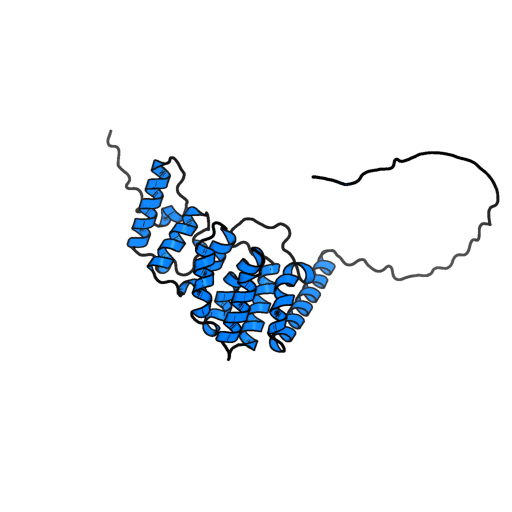-11.278 19.719 1.00 97.25 212 ASP A C 1
ATOM 1572 O O . ASP A 1 212 ? -12.091 -10.314 20.350 1.00 97.25 212 ASP A O 1
ATOM 1576 N N . GLU A 1 213 ? -10.350 -11.483 19.544 1.00 98.19 213 GLU A N 1
ATOM 1577 C CA . GLU A 1 213 ? -9.333 -10.563 20.052 1.00 98.19 213 GLU A CA 1
ATOM 1578 C C . GLU A 1 213 ? -9.382 -9.223 19.307 1.00 98.19 213 GLU A C 1
ATOM 1580 O O . GLU A 1 213 ? -9.382 -8.171 19.948 1.00 98.19 213 GLU A O 1
ATOM 1585 N N . LEU A 1 214 ? -9.540 -9.226 17.975 1.00 98.25 214 LEU A N 1
ATOM 1586 C CA . LEU A 1 214 ? -9.769 -7.987 17.229 1.00 98.25 214 LEU A CA 1
ATOM 1587 C C . LEU A 1 214 ? -11.072 -7.298 17.655 1.00 98.25 214 LEU A C 1
ATOM 1589 O O . LEU A 1 214 ? -11.080 -6.087 17.872 1.00 98.25 214 LEU A O 1
ATOM 1593 N N . ARG A 1 215 ? -12.170 -8.050 17.814 1.00 97.88 215 ARG A N 1
ATOM 1594 C CA . ARG A 1 215 ? -13.452 -7.494 18.291 1.00 97.88 215 ARG A CA 1
ATOM 1595 C C . ARG A 1 215 ? -13.310 -6.843 19.669 1.00 97.88 215 ARG A C 1
ATOM 1597 O O . ARG A 1 215 ? -13.795 -5.729 19.863 1.00 97.88 215 ARG A O 1
ATOM 1604 N N . ARG A 1 216 ? -12.595 -7.486 20.599 1.00 98.06 216 ARG A N 1
ATOM 1605 C CA . ARG A 1 216 ? -12.275 -6.940 21.927 1.00 98.06 216 ARG A CA 1
ATOM 1606 C C . ARG A 1 216 ? -11.452 -5.653 21.820 1.00 98.06 216 ARG A C 1
ATOM 1608 O O . ARG A 1 216 ? -11.842 -4.634 22.379 1.00 98.06 216 ARG A O 1
ATOM 1615 N N . MET A 1 217 ? -10.373 -5.672 21.038 1.00 98.38 217 MET A N 1
ATOM 1616 C CA . MET A 1 217 ? -9.513 -4.510 20.783 1.00 98.38 217 MET A CA 1
ATOM 1617 C C . MET A 1 217 ? -10.288 -3.312 20.204 1.00 98.38 217 MET A C 1
ATOM 1619 O O . MET A 1 217 ? -10.092 -2.1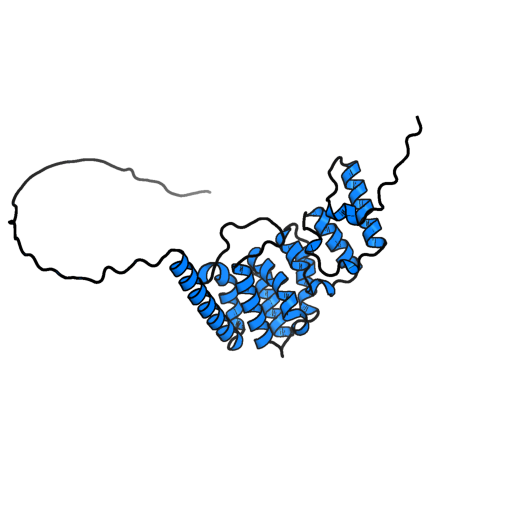75 20.637 1.00 98.38 217 MET A O 1
ATOM 1623 N N . VAL A 1 218 ? -11.198 -3.546 19.250 1.00 98.38 218 VAL A N 1
ATOM 1624 C CA . VAL A 1 218 ? -12.047 -2.491 18.667 1.00 98.38 218 VAL A CA 1
ATOM 1625 C C . VAL A 1 218 ? -13.096 -1.988 19.669 1.00 98.38 218 VAL A C 1
ATOM 1627 O O . VAL A 1 218 ? -13.399 -0.792 19.684 1.00 98.38 218 VAL A O 1
ATOM 1630 N N . ALA A 1 219 ? -13.618 -2.854 20.544 1.00 97.62 219 ALA A N 1
ATOM 1631 C CA . ALA A 1 219 ? -14.521 -2.458 21.623 1.00 97.62 219 ALA A CA 1
ATOM 1632 C C . ALA A 1 219 ? -13.837 -1.553 22.661 1.00 97.62 219 ALA A C 1
ATOM 1634 O O . ALA A 1 219 ? -14.413 -0.523 23.022 1.00 97.62 219 ALA A O 1
ATOM 1635 N N . ASP A 1 220 ? -12.604 -1.876 23.064 1.00 98.00 220 ASP A N 1
ATOM 1636 C CA . ASP A 1 220 ? -11.794 -1.051 23.968 1.00 98.00 220 ASP A CA 1
ATOM 1637 C C . ASP A 1 220 ? -11.526 0.334 23.348 1.00 98.00 220 ASP A C 1
ATOM 1639 O O . ASP A 1 220 ? -11.861 1.362 23.943 1.00 98.00 220 ASP A O 1
ATOM 1643 N N . TYR A 1 221 ? -11.063 0.379 22.090 1.00 97.38 221 TYR A N 1
ATOM 1644 C CA . TYR A 1 221 ? -10.901 1.624 21.325 1.00 97.38 221 TYR A CA 1
ATOM 1645 C C . TYR A 1 221 ? -12.200 2.451 21.265 1.00 97.38 221 TYR A C 1
ATOM 1647 O O . TYR A 1 221 ? -12.202 3.665 21.494 1.00 97.38 221 TYR A O 1
ATOM 1655 N N . ALA A 1 222 ? -13.337 1.809 20.987 1.00 97.38 222 ALA A N 1
ATOM 1656 C CA . ALA A 1 222 ? -14.629 2.482 20.922 1.00 97.38 222 ALA A CA 1
ATOM 1657 C C . ALA A 1 222 ? -15.107 2.987 22.300 1.00 97.38 222 ALA A C 1
ATOM 1659 O O . ALA A 1 222 ? -15.821 3.993 22.367 1.00 97.38 222 ALA A O 1
ATOM 1660 N N . ALA A 1 223 ? -14.733 2.326 23.398 1.00 96.81 223 ALA A N 1
ATOM 1661 C CA . ALA A 1 223 ? -14.989 2.797 24.756 1.00 96.81 223 ALA A CA 1
ATOM 1662 C C . ALA A 1 223 ? -14.131 4.031 25.090 1.00 96.81 223 ALA A C 1
ATOM 1664 O O . ALA A 1 223 ? -14.677 5.044 25.530 1.00 96.81 223 ALA A O 1
ATOM 1665 N N . GLU A 1 224 ? -12.829 4.007 24.786 1.00 97.44 224 GLU A N 1
ATOM 1666 C CA . GLU A 1 224 ? -11.920 5.152 24.963 1.00 97.44 224 GLU A CA 1
ATOM 1667 C C . GLU A 1 224 ? -12.353 6.385 24.155 1.00 97.44 224 GLU A C 1
ATOM 1669 O O . GLU A 1 224 ? -12.303 7.518 24.646 1.00 97.44 224 GLU A O 1
ATOM 1674 N N . ARG A 1 225 ? -12.811 6.192 22.909 1.00 97.00 225 ARG A N 1
ATOM 1675 C CA . ARG A 1 225 ? -13.367 7.274 22.076 1.00 97.00 225 ARG A CA 1
ATOM 1676 C C . ARG A 1 225 ? -14.572 7.928 22.755 1.00 97.00 225 ARG A C 1
ATOM 1678 O O . ARG A 1 225 ? -14.558 9.148 22.929 1.00 97.00 225 ARG A O 1
ATOM 1685 N N . ARG A 1 226 ? -15.553 7.131 23.202 1.00 96.25 226 ARG A N 1
ATOM 1686 C CA . ARG A 1 226 ? -16.763 7.620 23.892 1.00 96.25 226 ARG A CA 1
ATOM 1687 C C . ARG A 1 226 ? -16.446 8.299 25.224 1.00 96.25 226 ARG A C 1
ATOM 1689 O O . ARG A 1 226 ? -16.988 9.367 25.487 1.00 96.25 226 ARG A O 1
ATOM 1696 N N . ALA A 1 227 ? -15.548 7.730 26.031 1.00 97.50 227 ALA A N 1
ATOM 1697 C CA . ALA A 1 227 ? -15.112 8.318 27.300 1.00 97.50 227 ALA A CA 1
ATOM 1698 C C . ALA A 1 227 ? -14.438 9.690 27.108 1.00 97.50 227 ALA A C 1
ATOM 1700 O O . ALA A 1 227 ? -14.615 10.590 27.923 1.00 97.50 227 ALA A O 1
ATOM 1701 N N . ALA A 1 228 ? -13.730 9.877 25.990 1.00 97.19 228 ALA A N 1
ATOM 1702 C CA . ALA A 1 228 ? -13.155 11.157 25.581 1.00 97.19 228 ALA A CA 1
ATOM 1703 C C . ALA A 1 228 ? -14.152 12.108 24.875 1.00 97.19 228 ALA A C 1
ATOM 1705 O O . ALA A 1 228 ? -13.729 13.134 24.346 1.00 97.19 228 ALA A O 1
ATOM 1706 N N . GLY A 1 229 ? -15.447 11.773 24.803 1.00 97.00 229 GLY A N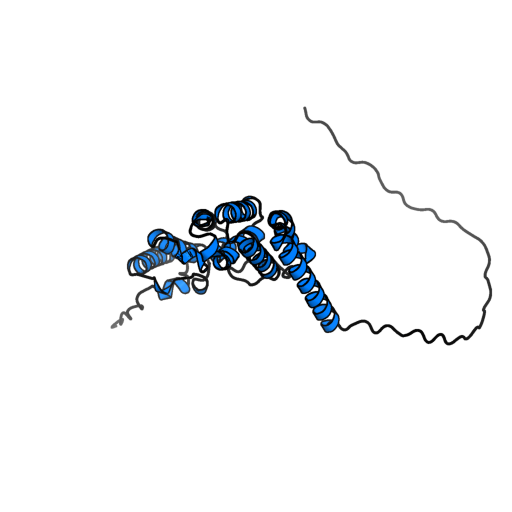 1
ATOM 1707 C CA . GLY A 1 229 ? -16.466 12.578 24.114 1.00 97.00 229 GLY A CA 1
ATOM 1708 C C . GLY A 1 229 ? -16.310 12.633 22.589 1.00 97.00 229 GLY A C 1
ATOM 1709 O O . GLY A 1 229 ? -16.837 13.542 21.952 1.00 97.00 229 GLY A O 1
ATOM 1710 N N . ARG A 1 230 ? -15.567 11.692 21.991 1.00 96.44 230 ARG A N 1
ATOM 1711 C CA . ARG A 1 230 ? -15.271 11.646 20.553 1.00 96.44 230 ARG A CA 1
ATOM 1712 C C . ARG A 1 230 ? -16.133 10.597 19.855 1.00 96.44 230 ARG A C 1
ATOM 1714 O O . ARG A 1 230 ? -16.367 9.515 20.392 1.00 96.44 230 ARG A O 1
ATOM 1721 N N . GLU A 1 231 ? -16.537 10.885 18.622 1.00 94.81 231 GLU A N 1
ATOM 1722 C CA . GLU A 1 231 ? -17.300 9.949 17.792 1.00 94.81 231 GLU A CA 1
ATOM 1723 C C . GLU A 1 231 ? -16.516 8.650 17.520 1.00 94.81 231 GLU A C 1
ATOM 1725 O O . GLU A 1 231 ? -15.282 8.655 17.425 1.00 94.81 231 GLU A O 1
ATOM 1730 N N . VAL A 1 232 ? -17.234 7.531 17.415 1.00 96.38 232 VAL A N 1
ATOM 1731 C CA . VAL A 1 232 ? -16.683 6.218 17.056 1.00 96.38 232 VAL A CA 1
ATOM 1732 C C . VAL A 1 232 ? -16.826 6.038 15.539 1.00 96.38 232 VA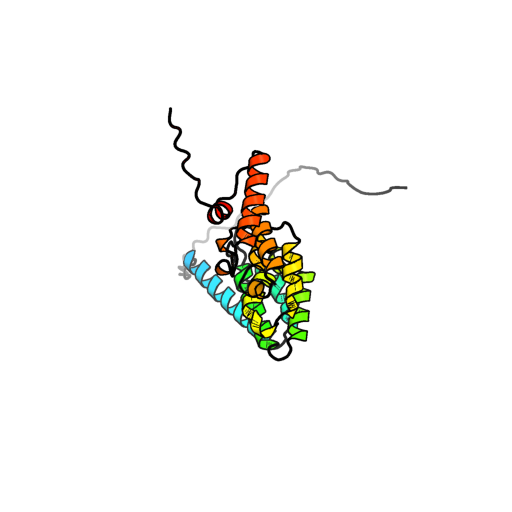L A C 1
ATOM 1734 O O . VAL A 1 232 ? -17.947 6.174 15.052 1.00 96.38 232 VAL A O 1
ATOM 1737 N N . PRO A 1 233 ? -15.749 5.727 14.788 1.00 95.38 233 PRO A N 1
ATOM 1738 C CA . PRO A 1 233 ? -15.829 5.512 13.342 1.00 95.38 233 PRO A CA 1
ATOM 1739 C C . PRO A 1 233 ? -16.866 4.448 12.963 1.00 95.38 233 PRO A C 1
ATOM 1741 O O . PRO A 1 233 ? -16.954 3.418 13.631 1.00 95.38 233 PRO A O 1
ATOM 1744 N N . ALA A 1 234 ? -17.599 4.658 11.866 1.00 94.88 234 ALA A N 1
ATOM 1745 C CA . ALA A 1 234 ? -18.631 3.726 11.398 1.00 94.88 234 ALA A CA 1
ATOM 1746 C C . ALA A 1 234 ? -18.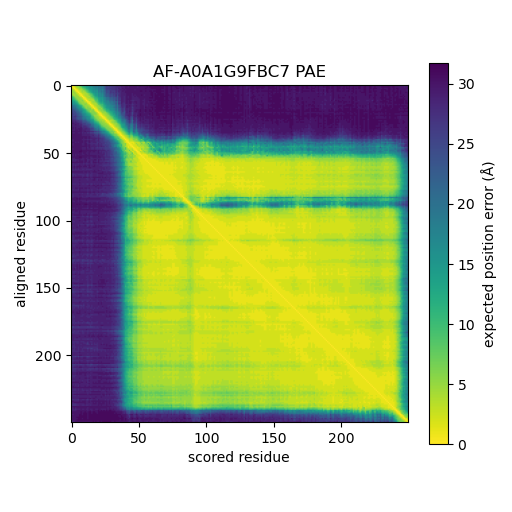089 2.299 11.196 1.00 94.88 234 ALA A C 1
ATOM 1748 O O . ALA A 1 234 ? -18.708 1.338 11.649 1.00 94.88 234 ALA A O 1
ATOM 1749 N N . ASP A 1 235 ? -16.889 2.171 10.625 1.00 96.00 235 ASP A N 1
ATOM 1750 C CA . ASP A 1 235 ? -16.217 0.884 10.423 1.00 96.00 235 ASP A CA 1
ATOM 1751 C C . ASP A 1 235 ? -15.895 0.159 11.741 1.00 96.00 235 ASP A C 1
ATOM 1753 O O . ASP A 1 235 ? -15.859 -1.063 11.762 1.00 96.00 235 ASP A O 1
ATOM 1757 N N . ALA A 1 236 ? -15.709 0.873 12.857 1.00 95.75 236 ALA A N 1
ATOM 1758 C CA . ALA A 1 236 ? -15.524 0.244 14.166 1.00 95.75 236 ALA A CA 1
ATOM 1759 C C . ALA A 1 236 ? -16.840 -0.331 14.719 1.00 95.75 236 ALA A C 1
ATOM 1761 O O . ALA A 1 236 ? -16.816 -1.300 15.473 1.00 95.75 236 ALA A O 1
ATOM 1762 N N . LEU A 1 237 ? -17.993 0.246 14.352 1.00 93.12 237 LEU A N 1
ATOM 1763 C CA . LEU A 1 237 ? -19.303 -0.195 14.844 1.00 93.12 237 LEU A CA 1
ATOM 1764 C C . LEU A 1 237 ? -19.675 -1.598 14.345 1.00 93.12 237 LEU A C 1
ATOM 1766 O O . LEU A 1 237 ? -20.391 -2.300 15.053 1.00 93.12 237 LEU A O 1
ATOM 1770 N N . SER A 1 238 ? -19.171 -2.028 13.182 1.00 91.44 238 SER A N 1
ATOM 1771 C CA . SER A 1 238 ? -19.431 -3.369 12.632 1.00 91.44 238 SER A CA 1
ATOM 1772 C C . SER A 1 238 ? -18.780 -4.507 13.433 1.00 91.44 238 SER A C 1
ATOM 1774 O O . SER A 1 238 ? -19.204 -5.653 13.311 1.00 91.44 238 SER A O 1
ATOM 1776 N N . PHE A 1 239 ? -17.794 -4.196 14.284 1.00 92.12 239 PHE A N 1
ATOM 1777 C CA . PHE A 1 239 ? -17.126 -5.149 15.180 1.00 92.12 239 PHE A CA 1
ATOM 1778 C C . PHE A 1 239 ? -17.772 -5.224 16.569 1.00 92.12 239 PHE A C 1
ATOM 1780 O O . PHE A 1 239 ? -17.433 -6.109 17.356 1.00 92.12 239 PHE A O 1
ATOM 1787 N N . LEU A 1 240 ? -18.667 -4.288 16.902 1.00 90.31 240 LEU A N 1
ATOM 1788 C CA . LEU A 1 240 ? -19.293 -4.223 18.219 1.00 90.31 240 LEU A CA 1
ATOM 1789 C C . LEU A 1 240 ? -20.527 -5.135 18.284 1.00 90.31 240 LEU A C 1
ATOM 1791 O O . LEU A 1 240 ? -21.241 -5.276 17.288 1.00 90.31 240 LEU A O 1
ATOM 1795 N N . PRO A 1 241 ? -20.846 -5.710 19.459 1.00 83.81 241 PRO A N 1
ATOM 1796 C CA . PRO A 1 241 ? -22.142 -6.343 19.656 1.00 83.81 241 PRO A CA 1
ATOM 1797 C C . PRO A 1 241 ? -23.260 -5.325 19.403 1.00 83.81 241 PRO A C 1
ATOM 1799 O O . PRO A 1 241 ? -23.137 -4.146 19.755 1.00 83.81 241 PRO A O 1
ATOM 1802 N N . ALA A 1 242 ? -24.366 -5.788 18.815 1.00 74.06 242 ALA A N 1
ATOM 1803 C CA . ALA A 1 242 ? -25.543 -4.954 18.609 1.00 74.06 242 ALA A CA 1
ATOM 1804 C C . ALA A 1 242 ? -25.977 -4.319 19.945 1.00 74.06 242 ALA A C 1
ATOM 1806 O O . ALA A 1 242 ? -25.984 -5.017 20.966 1.00 74.06 242 ALA A O 1
ATOM 1807 N N . PRO A 1 243 ? -26.343 -3.023 19.972 1.00 66.94 243 PRO A N 1
ATOM 1808 C CA . PRO A 1 243 ? -26.777 -2.379 21.200 1.00 66.94 243 PRO A CA 1
ATOM 1809 C C . PRO A 1 243 ? -28.013 -3.105 21.729 1.00 66.94 243 PRO A C 1
ATOM 1811 O O . PRO A 1 243 ? -29.065 -3.120 21.085 1.00 66.94 243 PRO A O 1
ATOM 1814 N N . THR A 1 244 ? -27.887 -3.710 22.909 1.00 57.81 244 THR A N 1
ATOM 1815 C CA . THR A 1 244 ? -29.029 -4.264 23.627 1.00 57.81 244 THR A CA 1
ATOM 1816 C C . THR A 1 244 ? -30.028 -3.141 23.859 1.00 57.81 244 THR A C 1
ATOM 1818 O O . THR A 1 244 ? -29.718 -2.131 24.493 1.00 57.81 244 THR A O 1
ATOM 1821 N N . GLN A 1 245 ? -31.239 -3.300 23.320 1.00 46.97 245 GLN A N 1
ATOM 1822 C CA . GLN A 1 245 ? -32.339 -2.398 23.632 1.00 46.97 245 GLN A CA 1
ATOM 1823 C C . GLN A 1 245 ? -32.701 -2.605 25.102 1.00 46.97 245 GLN A C 1
ATOM 1825 O O . GLN A 1 245 ? -33.476 -3.495 25.442 1.00 46.97 245 GLN A O 1
ATOM 1830 N N . THR A 1 246 ? -32.115 -1.799 25.985 1.00 49.09 246 THR A N 1
ATOM 1831 C CA . THR A 1 246 ? -32.560 -1.712 27.373 1.00 49.09 246 THR A CA 1
ATOM 1832 C C . THR A 1 246 ? -33.947 -1.090 27.364 1.00 49.09 246 THR A C 1
ATOM 1834 O O . THR A 1 246 ? -34.083 0.137 27.335 1.00 49.09 246 THR A O 1
ATOM 1837 N N . THR A 1 247 ? -34.973 -1.940 27.366 1.00 47.75 247 THR A N 1
ATOM 1838 C CA . THR A 1 247 ? -36.361 -1.547 27.593 1.00 47.75 247 THR A CA 1
ATOM 1839 C C . THR A 1 247 ? -36.414 -0.744 28.886 1.00 47.75 247 THR A C 1
ATOM 1841 O O . THR A 1 247 ? -36.277 -1.295 29.977 1.00 47.75 247 THR A O 1
ATOM 1844 N N . ARG A 1 248 ? -36.576 0.578 28.775 1.00 49.88 248 ARG A N 1
ATOM 1845 C CA . ARG A 1 248 ? -36.907 1.419 29.923 1.00 49.88 248 ARG A CA 1
ATOM 1846 C C . ARG A 1 248 ? -38.381 1.207 30.241 1.00 49.88 248 ARG A C 1
ATOM 1848 O O . ARG A 1 248 ? -39.230 1.971 29.787 1.00 49.88 248 ARG A O 1
ATOM 1855 N N . GLU A 1 249 ? -38.669 0.152 30.993 1.00 43.91 249 GLU A N 1
ATOM 1856 C CA . GLU A 1 249 ? -39.927 0.073 31.730 1.00 43.91 249 GLU A CA 1
ATOM 1857 C C . GLU A 1 249 ? -40.031 1.320 32.624 1.00 43.91 249 GLU A C 1
ATOM 1859 O O . GLU A 1 249 ? -39.034 1.762 33.205 1.00 43.91 249 GLU A O 1
ATOM 1864 N N . SER A 1 250 ? -41.203 1.957 32.597 1.00 57.81 250 SER A N 1
ATOM 1865 C CA . SER A 1 250 ? -41.473 3.283 33.178 1.00 57.81 250 SER A CA 1
ATOM 1866 C C . SER A 1 250 ? -42.344 3.184 34.423 1.00 57.81 250 SER A C 1
ATOM 1868 O O . SER A 1 250 ? -43.209 2.281 34.437 1.00 57.81 250 SER A O 1
#

Sequence (250 aa):
MNASAEGDRVGHLDKLDTTLDTPPPSGSGGSTSNAPVGRAASASERVETNTVADERTLDAWCAEIEAEPTRIRTRFPAAAREIGRTPGTSAEPGAERVEDGVRLRLLAALGGALAGDPDALSIEVHDLYRFGDADERRAVLLGLGQIEDLIGDRALDLVHDALRTNDPRLVAAALGTYASRLDDAAWRQAVLKCLFVGVPLRLVAGLERADDELRRMVADYAAERRAAGREVPADALSFLPAPTQTTRES

pLDDT: mean 84.27, std 21.67, range [32.12, 98.81]

Solvent-accessible surface area (backbone atoms only — not comparable to full-atom values): 15028 Å² total; per-residue (Å²): 142,87,79,89,87,84,88,83,85,87,88,85,81,88,88,88,88,79,90,81,92,86,89,86,80,94,76,94,74,94,72,91,74,83,68,81,78,76,76,76,72,50,74,65,56,50,51,54,52,46,54,56,51,33,50,56,51,48,54,53,50,27,55,46,15,47,76,40,55,76,46,44,80,58,50,53,78,39,26,48,78,79,60,35,60,54,88,68,87,73,80,59,50,81,65,86,45,52,34,38,60,51,32,31,50,45,48,49,26,35,40,64,54,28,59,92,36,40,66,62,44,41,51,55,55,48,49,48,44,73,75,39,55,77,69,49,32,23,27,48,38,53,31,42,45,79,37,36,87,53,45,56,73,73,62,52,63,58,36,58,50,32,63,69,52,86,51,34,46,35,39,34,24,34,24,33,65,51,40,69,77,46,53,71,70,60,43,45,51,50,55,53,47,26,68,73,60,68,25,66,62,93,53,42,55,66,64,88,71,67,46,70,66,49,30,50,53,46,45,52,54,45,47,54,28,51,76,69,76,39,84,66,57,72,75,52,56,77,53,44,80,78,83,76,81,77,77,78,83,128

Nearest PDB structures (foldseek):
  4oo6-assembly1_A  TM=3.396E-01  e=4.257E+00  Homo sapiens
  2qmr-assembly4_D  TM=3.206E-01  e=4.458E+00  Homo sapiens
  2z5k-assembly1_A  TM=3.137E-01  e=7.079E+00  Homo sapiens

Foldseek 3Di:
DDDDDDDDDDDDDDDDDDDDDDDDDDDDDDDPPPDPPPPDDDPVRVVVVLLVVLVVVLVVLLVVCLVPVCSLVPQLQCQCPPRHWDPDDDLAAPDDISSLVSNLSSLLSSLNSCLVPLPVNLVVLCCQLVVDDPVSVLSSLLNCQVNCVSNPCSCVVSLVVLLPDLRLNSLLSSQPPSCVPDDPVRLLSSCVSCQVSVNQCVSHPPCVVDDPVSLVVLVVVCVVCVVVVHDGDPNSVVSYDDPPPPPPDD

Mean predicted aligned error: 11.73 Å